Protein AF-A0AAJ8LIF5-F1 (afdb_monomer)

Secondary structure (DSSP, 8-state):
--THHHHHHHHS--SSHHHHHHHHHHHHHHH-TTS---EEEEEE---SS---HHHHHHHHHHTT--EEEEEES--HHHHHHHHH---TT--SPPPP-EEEEEESSHHHHHHHHHTT-SEEEE--TTSSS---SS-PPPPPSS---SHHHHTSSS--S-HHHHHHHHT--TTS--TTSS--GGGGG------HHHHHHHHHHHHHHHHHHHHTT----S----

Nearest PDB structures (foldseek):
  6e2a-assembly1_A  TM=8.804E-01  e=4.433E-13  Pseudomonas aeruginosa PAO1
  8wiw-assembly1_h  TM=5.094E-01  e=3.069E+00  Salmonella enterica subsp. enterica serovar Typhimurium str. LT2
  1e6k-assembly1_A  TM=5.357E-01  e=6.339E+00  Escherichia coli
  2idm-assembly1_A  TM=4.688E-01  e=6.339E+00  Escherichia coli

Foldseek 3Di:
DPPLVPLCQQPHDAPAQVSLLVNLVVVCVVQDPPHDADEEEDEQDDDPDGYPLLSNLVSCVVSPHQEYEYEDPDCLVVLCSNLQDDDPPDPDGRDHHAYEYEDQDPVVVVVVVVSPHNHYHHQALQAFADNDDPNGGDDDPDDDDDQQVCQEPSNSDDPVVNVVLLVDALVPDDNVDRHGSCSNVRNHRYHPVVVVVVVVVVVVVVVVVVVVVDDPDPPPDD

Organism: NCBI:txid1734106

Radius of gyration: 20.09 Å; Cα contacts (8 Å, |Δi|>4): 261; chains: 1; bounding box: 66×42×49 Å

InterPro domains:
  IPR004136 Nitronate monooxygenase [cd04730] (16-178)
  IPR013785 Aldolase-type TIM barrel [G3DSA:3.20.20.70] (6-141)
  IPR013785 Aldolase-type TIM barrel [G3DSA:3.20.20.70] (142-217)

Solvent-accessible surface area (backbone atoms only — not comparable to full-atom values): 13366 Å² total; per-residue (Å²): 143,69,73,79,72,65,47,49,54,64,85,49,91,61,94,46,37,66,52,42,38,54,24,51,54,52,51,48,66,74,53,38,98,86,46,83,87,69,68,48,79,50,73,38,67,95,54,97,74,70,74,66,60,68,50,37,51,46,33,41,46,76,73,66,48,43,37,36,36,39,34,64,66,80,57,60,70,60,52,52,46,64,55,64,50,66,64,91,88,60,87,66,78,49,70,88,57,44,34,34,40,46,36,53,44,71,73,52,45,57,51,44,51,75,72,62,49,76,40,79,42,76,44,16,45,61,46,52,57,82,36,72,90,77,75,46,73,69,84,85,92,73,88,86,72,62,55,65,54,52,32,23,66,80,35,69,64,62,64,70,57,36,53,50,40,41,75,32,48,50,81,71,53,51,88,88,48,74,46,20,43,63,31,47,76,37,80,66,65,45,45,64,68,58,47,54,52,49,52,54,50,51,52,52,51,50,53,54,54,52,58,75,67,60,75,94,65,79,79,82,82,126

Mean predicted aligned error: 9.09 Å

Structure (mmCIF, N/CA/C/O backbone):
data_AF-A0AAJ8LIF5-F1
#
_entry.id   AF-A0AAJ8LIF5-F1
#
loop_
_atom_site.group_PDB
_atom_site.id
_atom_site.type_symbol
_atom_site.label_atom_id
_atom_site.label_alt_id
_atom_site.label_comp_id
_atom_site.label_asym_id
_atom_site.label_entity_id
_atom_site.label_seq_id
_atom_site.pdbx_PDB_ins_code
_atom_site.Cartn_x
_atom_site.Cartn_y
_atom_site.Cartn_z
_atom_site.occupancy
_atom_site.B_iso_or_equiv
_atom_site.auth_seq_id
_atom_site.auth_comp_id
_atom_site.auth_asym_id
_atom_site.auth_atom_id
_atom_site.pdbx_PDB_model_num
ATOM 1 N N . MET A 1 1 ? 23.599 -1.669 20.495 1.00 38.00 1 MET A N 1
ATOM 2 C CA . MET A 1 1 ? 22.844 -0.754 19.612 1.00 38.00 1 MET A CA 1
ATOM 3 C C . MET A 1 1 ?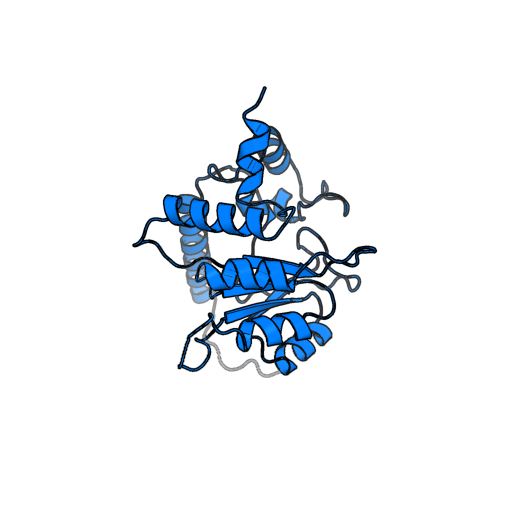 23.052 -1.054 18.103 1.00 38.00 1 MET A C 1
ATOM 5 O O . MET A 1 1 ? 23.560 -0.181 17.415 1.00 38.00 1 MET A O 1
ATOM 9 N N . PRO A 1 2 ? 22.659 -2.236 17.556 1.00 30.23 2 PRO A N 1
ATOM 10 C CA . PRO A 1 2 ? 22.587 -2.437 16.091 1.00 30.23 2 PRO A CA 1
ATOM 11 C C . PRO A 1 2 ? 21.221 -2.913 15.530 1.00 30.23 2 PRO A C 1
ATOM 13 O O . PRO A 1 2 ? 21.041 -2.932 14.319 1.00 30.23 2 PRO A O 1
ATOM 16 N N . ILE A 1 3 ? 20.233 -3.250 16.371 1.00 25.25 3 ILE A N 1
ATOM 17 C CA . ILE A 1 3 ? 18.974 -3.905 15.943 1.00 25.25 3 ILE A CA 1
ATOM 18 C C . ILE A 1 3 ? 18.025 -2.954 15.175 1.00 25.25 3 ILE A C 1
ATOM 20 O O . ILE A 1 3 ? 17.234 -3.390 14.344 1.00 25.25 3 ILE A O 1
ATOM 24 N N . ALA A 1 4 ? 18.130 -1.637 15.388 1.00 24.19 4 ALA A N 1
ATOM 25 C CA . ALA A 1 4 ? 17.245 -0.652 14.756 1.00 24.19 4 ALA A CA 1
ATOM 26 C C . ALA A 1 4 ? 17.508 -0.435 13.249 1.00 24.19 4 ALA A C 1
ATOM 28 O O . ALA A 1 4 ? 16.636 0.070 12.549 1.00 24.19 4 ALA A O 1
ATOM 29 N N . THR A 1 5 ? 18.680 -0.824 12.735 1.00 28.50 5 THR A N 1
ATOM 30 C CA . THR A 1 5 ? 19.080 -0.574 11.335 1.00 28.50 5 THR A CA 1
ATOM 31 C C . THR A 1 5 ? 18.670 -1.708 10.384 1.00 28.50 5 THR A C 1
ATOM 33 O O . THR A 1 5 ? 18.590 -1.507 9.172 1.00 28.50 5 THR A O 1
ATOM 36 N N . GLU A 1 6 ? 18.390 -2.904 10.910 1.00 27.19 6 GLU A N 1
ATOM 37 C CA . GLU A 1 6 ? 18.014 -4.081 10.111 1.00 27.19 6 GLU A CA 1
ATOM 38 C C . GLU A 1 6 ? 16.508 -4.146 9.805 1.00 27.19 6 GLU A C 1
ATOM 40 O O . GLU A 1 6 ? 16.116 -4.597 8.730 1.00 27.19 6 GLU A O 1
ATOM 45 N N . LEU A 1 7 ? 15.656 -3.627 10.695 1.00 27.98 7 LEU A N 1
ATOM 46 C CA . LEU A 1 7 ? 14.193 -3.766 10.616 1.00 27.98 7 LEU A CA 1
ATOM 47 C C . LEU A 1 7 ? 13.500 -2.760 9.675 1.00 27.98 7 LEU A C 1
ATOM 49 O O . LEU A 1 7 ? 12.470 -3.080 9.080 1.00 27.98 7 LEU A O 1
ATOM 53 N N . THR A 1 8 ? 14.093 -1.590 9.422 1.00 32.16 8 THR A N 1
ATOM 54 C CA . THR A 1 8 ? 13.600 -0.606 8.432 1.00 32.16 8 THR A CA 1
ATOM 55 C C . THR A 1 8 ? 13.732 -1.100 6.983 1.00 32.16 8 THR A C 1
ATOM 57 O O . THR A 1 8 ? 13.114 -0.546 6.067 1.00 32.16 8 THR A O 1
ATOM 60 N N . ARG A 1 9 ? 14.516 -2.163 6.750 1.00 34.28 9 ARG A N 1
ATOM 61 C CA . ARG A 1 9 ? 14.834 -2.671 5.409 1.00 34.28 9 ARG A CA 1
ATOM 62 C C . ARG A 1 9 ? 13.689 -3.400 4.724 1.00 34.28 9 ARG A C 1
ATOM 64 O O . ARG A 1 9 ? 13.718 -3.435 3.503 1.00 34.28 9 ARG A O 1
ATOM 71 N N . THR A 1 10 ? 12.652 -3.877 5.414 1.00 41.16 10 THR A N 1
ATOM 72 C CA . THR A 1 10 ? 11.565 -4.629 4.748 1.00 41.16 10 THR A CA 1
ATOM 73 C C . THR A 1 10 ? 10.398 -3.729 4.322 1.00 41.16 10 THR A C 1
ATOM 75 O O . THR A 1 10 ? 10.007 -3.776 3.163 1.00 41.16 10 THR A O 1
ATOM 78 N N . LEU A 1 11 ? 9.950 -2.777 5.154 1.00 44.47 11 LEU A N 1
ATOM 79 C CA . LEU A 1 11 ? 8.731 -1.972 4.902 1.00 44.47 11 LEU A CA 1
ATOM 80 C C . LEU A 1 11 ? 8.952 -0.452 4.679 1.00 44.47 11 LEU A C 1
ATOM 82 O O . LEU A 1 11 ? 7.989 0.284 4.502 1.00 44.47 11 LEU A O 1
ATOM 86 N N . GLY A 1 12 ? 10.201 0.039 4.659 1.00 59.84 12 GLY A N 1
ATOM 87 C CA . GLY A 1 12 ? 10.527 1.457 4.393 1.00 59.84 12 GLY A CA 1
ATOM 88 C C . GLY A 1 12 ? 10.908 1.795 2.940 1.00 59.84 12 GLY A C 1
ATOM 89 O O . GLY A 1 12 ? 11.049 0.901 2.105 1.00 59.84 12 GLY A O 1
ATOM 90 N N . ILE A 1 13 ? 11.146 3.083 2.652 1.00 70.19 13 ILE A N 1
ATOM 91 C CA . ILE A 1 13 ? 11.725 3.544 1.374 1.00 70.19 13 ILE A CA 1
ATOM 92 C C . ILE A 1 13 ? 13.055 2.819 1.146 1.00 70.19 13 ILE A C 1
ATOM 94 O O . ILE A 1 13 ? 13.924 2.810 2.019 1.00 70.19 13 ILE A O 1
ATOM 98 N N . LYS A 1 14 ? 13.204 2.188 -0.018 1.00 82.81 14 LYS A N 1
ATOM 99 C CA . LYS A 1 14 ? 14.434 1.483 -0.383 1.00 82.81 14 LYS A CA 1
ATOM 100 C C . LYS A 1 14 ? 15.415 2.465 -1.021 1.00 82.81 14 LYS A C 1
ATOM 102 O O . LYS A 1 14 ? 14.971 3.348 -1.747 1.00 82.81 14 LYS A O 1
ATOM 107 N N . PRO A 1 15 ? 16.724 2.348 -0.736 1.00 86.12 15 PRO A N 1
ATOM 108 C CA . PRO A 1 15 ? 17.720 3.276 -1.265 1.00 86.12 15 PRO A CA 1
ATOM 109 C C . PRO A 1 15 ? 18.083 3.004 -2.731 1.00 86.12 15 PRO A C 1
ATOM 111 O O . PRO A 1 15 ? 18.490 3.927 -3.430 1.00 86.12 15 PRO A O 1
ATOM 114 N N . ASN A 1 16 ? 17.961 1.756 -3.200 1.00 91.06 16 ASN A N 1
ATOM 115 C CA . ASN A 1 16 ? 18.225 1.365 -4.588 1.00 91.06 16 ASN A CA 1
ATOM 116 C C . ASN A 1 16 ? 17.431 0.093 -4.984 1.00 91.06 16 ASN A C 1
ATOM 118 O O . ASN A 1 16 ? 16.880 -0.578 -4.099 1.00 91.06 16 ASN A O 1
ATOM 122 N N . PRO A 1 17 ? 17.376 -0.263 -6.285 1.00 94.44 17 PRO A N 1
ATOM 123 C CA . PRO A 1 17 ? 16.659 -1.447 -6.769 1.00 94.44 17 PRO A CA 1
ATOM 124 C C . PRO A 1 17 ? 17.081 -2.775 -6.127 1.00 94.44 17 PRO A C 1
ATOM 126 O O . PRO A 1 17 ? 16.233 -3.630 -5.879 1.00 94.44 17 PRO A O 1
ATOM 129 N N . GLU A 1 18 ? 18.363 -2.950 -5.803 1.00 94.44 18 GLU A N 1
ATOM 130 C CA . GLU A 1 18 ? 18.850 -4.193 -5.191 1.00 94.44 18 GLU A CA 1
ATOM 131 C C . GLU A 1 18 ? 18.372 -4.341 -3.742 1.00 94.44 18 GLU A C 1
ATOM 133 O O . GLU A 1 18 ? 17.926 -5.405 -3.321 1.00 94.44 18 GLU A O 1
ATOM 138 N N . ALA A 1 19 ? 18.341 -3.244 -2.986 1.00 92.25 19 ALA A N 1
ATOM 139 C CA . ALA A 1 19 ? 17.760 -3.241 -1.649 1.00 92.25 19 ALA A CA 1
ATOM 140 C C . ALA A 1 19 ? 16.253 -3.564 -1.667 1.00 92.25 19 ALA A C 1
ATOM 142 O O . ALA A 1 19 ? 15.748 -4.177 -0.724 1.00 92.25 19 ALA A O 1
ATOM 143 N N . LEU A 1 20 ? 15.528 -3.177 -2.726 1.00 93.62 20 LEU A N 1
ATOM 144 C CA . LEU A 1 20 ? 14.145 -3.619 -2.927 1.00 93.62 20 LEU A CA 1
ATOM 145 C C . LEU A 1 20 ? 14.081 -5.125 -3.205 1.00 93.62 20 LEU A C 1
ATOM 147 O O . LEU A 1 20 ? 13.269 -5.810 -2.585 1.00 93.62 20 LEU A O 1
ATOM 151 N N . ARG A 1 21 ? 14.944 -5.647 -4.082 1.00 94.12 21 ARG A N 1
ATOM 152 C CA . ARG A 1 21 ? 15.020 -7.081 -4.401 1.00 94.12 21 ARG A CA 1
ATOM 153 C C . ARG A 1 21 ? 15.197 -7.933 -3.142 1.00 94.12 21 ARG A C 1
ATOM 155 O O . ARG A 1 21 ? 14.431 -8.868 -2.912 1.00 94.12 21 ARG A O 1
ATOM 162 N N . GLU A 1 22 ? 16.143 -7.570 -2.284 1.00 93.38 22 GLU A N 1
ATOM 163 C CA . GLU A 1 22 ? 16.395 -8.296 -1.035 1.00 93.38 22 GLU A CA 1
ATOM 164 C C . GLU A 1 22 ? 15.206 -8.231 -0.065 1.00 93.38 22 GLU A C 1
ATOM 166 O O . GLU A 1 22 ? 14.845 -9.235 0.552 1.00 93.38 22 GLU A O 1
ATOM 171 N N . ALA A 1 23 ? 14.516 -7.091 0.010 1.00 90.31 23 ALA A N 1
ATOM 172 C CA . ALA A 1 23 ? 13.304 -6.967 0.816 1.00 90.31 23 ALA A CA 1
ATOM 173 C C . ALA A 1 23 ? 12.146 -7.839 0.298 1.00 90.31 23 ALA A C 1
ATOM 175 O O . ALA A 1 23 ? 11.392 -8.399 1.097 1.00 90.31 23 ALA A O 1
ATOM 176 N N . ILE A 1 24 ? 12.014 -7.991 -1.023 1.00 91.19 24 ILE A N 1
ATOM 177 C CA . ILE A 1 24 ? 11.021 -8.875 -1.653 1.00 91.19 24 ILE A CA 1
ATOM 178 C C . ILE A 1 24 ? 11.326 -10.339 -1.318 1.00 91.19 24 ILE A C 1
ATOM 180 O O . ILE A 1 24 ? 10.424 -11.075 -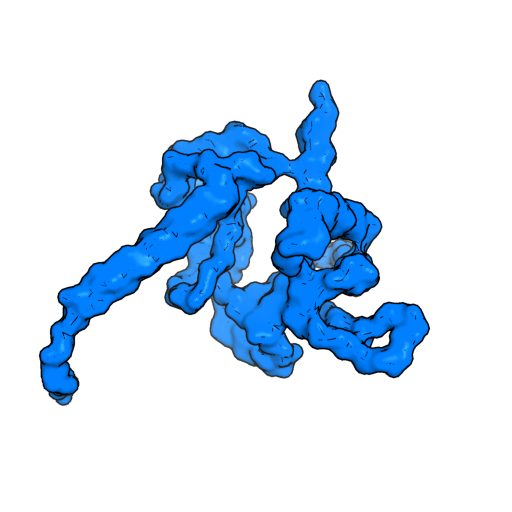0.910 1.00 91.19 24 ILE A O 1
ATOM 184 N N . LYS A 1 25 ? 12.593 -10.759 -1.418 1.00 91.31 25 LYS A N 1
ATOM 185 C CA . LYS A 1 25 ? 13.024 -12.117 -1.043 1.00 91.31 25 LYS A CA 1
ATOM 186 C C . LYS A 1 25 ? 12.763 -12.408 0.431 1.00 91.31 25 LYS A C 1
ATOM 188 O O . LYS A 1 25 ? 12.253 -13.475 0.765 1.00 91.31 25 LYS A O 1
ATOM 193 N N . GLU A 1 26 ? 13.066 -11.462 1.313 1.00 89.56 26 GLU A N 1
ATOM 194 C CA . GLU A 1 26 ? 12.794 -11.594 2.746 1.00 89.56 26 GLU A CA 1
ATOM 195 C C . GLU A 1 26 ? 11.290 -11.682 3.039 1.00 89.56 26 GLU A C 1
ATOM 197 O O . GLU A 1 26 ? 10.849 -12.543 3.799 1.00 89.56 26 GLU A O 1
ATOM 202 N N . THR A 1 27 ? 10.481 -10.856 2.373 1.00 87.94 27 THR A N 1
ATOM 203 C CA . THR A 1 27 ? 9.014 -10.915 2.480 1.00 87.94 27 THR A CA 1
ATOM 204 C C . THR A 1 27 ? 8.497 -12.294 2.074 1.00 87.94 27 THR A C 1
ATOM 206 O O . THR A 1 27 ? 7.712 -12.896 2.806 1.00 87.94 27 THR A O 1
ATOM 209 N N . ARG A 1 28 ? 9.005 -12.856 0.969 1.00 86.81 28 ARG A N 1
ATOM 210 C CA . ARG A 1 28 ? 8.662 -14.212 0.510 1.00 86.81 28 ARG A CA 1
ATOM 211 C C . ARG A 1 28 ? 9.000 -15.302 1.515 1.00 86.81 28 ARG A C 1
ATOM 213 O O . ARG A 1 28 ? 8.194 -16.207 1.714 1.00 86.81 28 ARG A O 1
ATOM 220 N N . LYS A 1 29 ? 10.162 -15.214 2.166 1.00 88.50 29 LYS A N 1
ATOM 221 C CA . LYS A 1 29 ? 10.551 -16.170 3.215 1.00 88.50 29 LYS A CA 1
ATOM 222 C C . LYS A 1 29 ? 9.564 -16.155 4.382 1.00 88.50 29 LYS A C 1
ATOM 224 O O . LYS A 1 29 ? 9.228 -17.215 4.896 1.00 88.50 29 LYS A O 1
ATOM 229 N N . ARG A 1 30 ? 9.079 -14.972 4.771 1.00 84.69 30 ARG A N 1
ATOM 230 C CA . ARG A 1 30 ? 8.147 -14.804 5.899 1.00 84.69 30 ARG A CA 1
ATOM 231 C C . ARG A 1 30 ? 6.735 -15.282 5.591 1.00 84.69 30 ARG A C 1
ATOM 233 O O . ARG A 1 30 ? 6.122 -15.927 6.436 1.00 84.69 30 ARG A O 1
ATOM 240 N N . ILE A 1 31 ? 6.215 -14.973 4.403 1.00 81.56 31 ILE A N 1
ATOM 241 C CA . ILE A 1 31 ? 4.880 -15.440 4.002 1.00 81.56 31 ILE A CA 1
ATOM 242 C C . ILE A 1 31 ? 4.894 -16.951 3.718 1.00 81.56 31 ILE A C 1
ATOM 244 O O . ILE A 1 31 ? 3.946 -17.652 4.056 1.00 81.56 31 ILE A O 1
ATOM 248 N N . GLY A 1 32 ? 5.997 -17.493 3.197 1.00 75.88 32 GLY A N 1
ATOM 249 C CA . GLY A 1 32 ? 6.083 -18.889 2.775 1.00 75.88 32 GLY A CA 1
ATOM 250 C C . GLY A 1 32 ? 5.365 -19.145 1.444 1.00 75.88 32 GLY A C 1
ATOM 251 O O . GLY A 1 32 ? 4.492 -18.392 1.020 1.00 75.88 32 GLY A O 1
ATOM 252 N N . SER A 1 33 ? 5.727 -20.234 0.764 1.00 62.75 33 SER A N 1
ATOM 253 C CA . SER A 1 33 ? 5.296 -20.539 -0.613 1.00 62.75 33 SER A CA 1
ATOM 254 C C . SER A 1 33 ? 3.786 -20.749 -0.801 1.00 62.75 33 SER A C 1
ATOM 256 O O . SER A 1 33 ? 3.308 -20.663 -1.927 1.00 62.75 33 SER A O 1
ATOM 258 N N . ASN A 1 34 ? 3.035 -20.986 0.281 1.00 59.00 34 ASN A N 1
ATOM 259 C CA . ASN A 1 34 ? 1.594 -21.260 0.251 1.00 59.00 34 ASN A CA 1
ATOM 260 C C . ASN A 1 34 ? 0.723 -20.100 0.766 1.00 59.00 34 ASN A C 1
ATOM 262 O O . ASN A 1 34 ? -0.494 -20.263 0.851 1.00 59.00 34 ASN A O 1
ATOM 266 N N . LYS A 1 35 ? 1.297 -18.948 1.149 1.00 55.31 35 LYS A N 1
ATOM 267 C CA . LYS A 1 35 ? 0.515 -17.837 1.720 1.00 55.31 35 LYS A CA 1
ATOM 268 C C . LYS A 1 35 ? 0.552 -16.598 0.830 1.00 55.31 35 LYS A C 1
ATOM 270 O O . LYS A 1 35 ? 1.431 -15.758 0.962 1.00 55.31 35 LYS A O 1
ATOM 275 N N . GLY A 1 36 ? -0.474 -16.472 -0.011 1.00 63.53 36 GLY A N 1
ATOM 276 C CA . GLY A 1 36 ? -0.906 -15.208 -0.616 1.00 63.53 36 GLY A CA 1
ATOM 277 C C . GLY A 1 36 ? 0.074 -14.525 -1.583 1.00 63.53 36 GLY A C 1
ATOM 278 O O . GLY A 1 36 ? 1.230 -14.905 -1.742 1.00 63.53 36 GLY A O 1
ATOM 279 N N . ARG A 1 37 ? -0.421 -13.488 -2.263 1.00 83.06 37 ARG A N 1
ATOM 280 C CA . ARG A 1 37 ? 0.386 -12.558 -3.073 1.00 83.06 37 ARG A CA 1
ATOM 281 C C . ARG A 1 37 ? 0.593 -11.271 -2.278 1.00 83.06 37 ARG A C 1
ATOM 283 O O . ARG A 1 37 ? -0.229 -10.937 -1.430 1.00 83.06 37 ARG A O 1
ATOM 290 N N . PHE A 1 38 ? 1.655 -10.533 -2.582 1.00 89.38 38 PHE A N 1
ATOM 291 C CA . PHE A 1 38 ? 1.881 -9.181 -2.067 1.00 89.38 38 PHE A CA 1
ATOM 292 C C . PHE A 1 38 ? 2.240 -8.239 -3.214 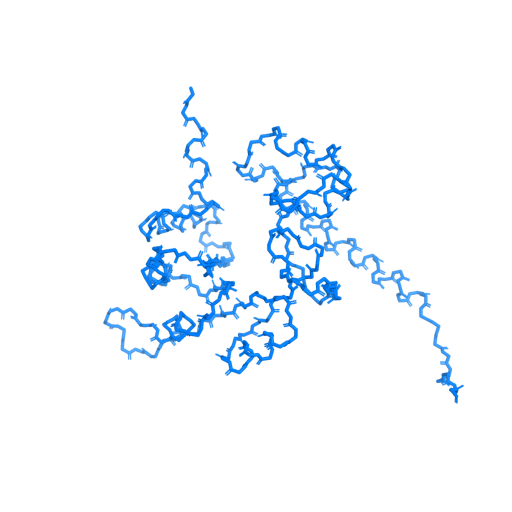1.00 89.38 38 PHE A C 1
ATOM 294 O O . PHE A 1 38 ? 2.735 -8.677 -4.255 1.00 89.38 38 PHE A O 1
ATOM 301 N N . GLY A 1 39 ? 1.971 -6.949 -3.017 1.00 91.38 39 GLY A N 1
ATOM 302 C CA . GLY A 1 39 ? 2.289 -5.902 -3.982 1.00 91.38 39 GLY A CA 1
ATOM 303 C C . GLY A 1 39 ? 3.494 -5.056 -3.581 1.00 91.38 39 GLY A C 1
ATOM 304 O O . GLY A 1 39 ? 3.984 -5.132 -2.454 1.00 91.38 39 GLY A O 1
ATOM 305 N N . VAL A 1 40 ? 3.955 -4.224 -4.514 1.00 94.00 40 VAL A N 1
ATOM 306 C CA . VAL A 1 40 ? 5.005 -3.220 -4.285 1.00 94.00 40 VAL A CA 1
ATOM 307 C C . VAL A 1 40 ? 4.450 -1.827 -4.568 1.00 94.00 40 VAL A C 1
ATOM 309 O O . VAL A 1 40 ? 3.923 -1.576 -5.651 1.00 94.00 40 VAL A O 1
ATOM 312 N N . ASN A 1 41 ? 4.598 -0.911 -3.607 1.00 93.81 41 ASN A N 1
ATOM 313 C CA . ASN A 1 41 ? 4.326 0.511 -3.812 1.00 93.81 41 ASN A CA 1
ATOM 314 C C . ASN A 1 41 ? 5.545 1.216 -4.432 1.00 93.81 41 ASN A C 1
ATOM 316 O O . ASN A 1 41 ? 6.662 1.085 -3.929 1.00 93.81 41 ASN A O 1
ATOM 320 N N . ILE A 1 42 ? 5.322 2.003 -5.487 1.00 92.56 42 ILE A N 1
ATOM 321 C CA . ILE A 1 42 ? 6.306 2.918 -6.075 1.00 92.56 42 ILE A CA 1
ATOM 322 C C . ILE A 1 42 ? 5.713 4.330 -6.082 1.00 92.56 42 ILE A C 1
ATOM 324 O O . ILE A 1 42 ? 4.772 4.631 -6.819 1.00 92.56 42 ILE A O 1
ATOM 328 N N . THR A 1 43 ? 6.287 5.213 -5.266 1.00 89.75 43 THR A N 1
ATOM 329 C CA . THR A 1 43 ? 5.844 6.608 -5.153 1.00 89.75 43 THR A CA 1
ATOM 330 C C . THR A 1 43 ? 6.740 7.543 -5.976 1.00 89.75 43 THR A C 1
ATOM 332 O O . THR A 1 43 ? 7.947 7.642 -5.750 1.00 89.75 43 THR A O 1
ATOM 335 N N . LEU A 1 44 ? 6.124 8.268 -6.906 1.00 88.62 44 LEU A N 1
ATOM 336 C CA . LEU A 1 44 ? 6.721 9.241 -7.821 1.00 88.62 44 LEU A CA 1
ATOM 337 C C . LEU A 1 44 ? 6.677 10.645 -7.201 1.00 88.62 44 LEU A C 1
ATOM 339 O O . LEU A 1 44 ? 5.843 11.484 -7.549 1.00 88.62 44 LEU A O 1
ATOM 343 N N . LEU A 1 45 ? 7.543 10.875 -6.213 1.00 81.69 45 LEU A N 1
ATOM 344 C CA . LEU A 1 45 ? 7.654 12.174 -5.548 1.00 81.69 45 LEU A CA 1
ATOM 345 C C . LEU A 1 45 ? 8.370 13.205 -6.437 1.00 81.69 45 LEU A C 1
ATOM 347 O O . LEU A 1 45 ? 9.304 12.838 -7.154 1.00 81.69 45 LEU A O 1
ATOM 351 N N . PRO A 1 46 ? 8.012 14.499 -6.343 1.00 77.06 46 PRO A N 1
ATOM 352 C CA . PRO A 1 46 ? 8.833 15.572 -6.891 1.00 77.06 46 PRO A CA 1
ATOM 353 C C . PRO A 1 46 ? 10.241 15.493 -6.284 1.00 77.06 46 PRO A C 1
ATOM 355 O O . PRO A 1 46 ? 10.404 15.604 -5.070 1.00 77.06 46 PRO A O 1
ATOM 358 N N . SER A 1 47 ? 11.259 15.264 -7.112 1.00 76.56 47 SER A N 1
ATOM 359 C CA . SER A 1 47 ? 12.653 15.163 -6.675 1.00 76.56 47 SER A CA 1
ATOM 360 C C . SER A 1 47 ? 13.567 15.857 -7.673 1.00 76.56 47 SER A C 1
ATOM 362 O O . SER A 1 47 ? 13.372 15.728 -8.880 1.00 76.56 47 SER A O 1
ATOM 364 N N . ILE A 1 48 ? 14.586 16.553 -7.160 1.00 79.69 48 ILE A N 1
ATOM 365 C CA . ILE A 1 48 ? 15.661 17.144 -7.973 1.00 79.69 48 ILE A CA 1
ATOM 366 C C . ILE A 1 48 ? 16.418 16.035 -8.711 1.00 79.69 48 ILE A C 1
ATOM 368 O O . ILE A 1 48 ? 16.678 16.143 -9.904 1.00 79.69 48 ILE A O 1
ATOM 372 N N . ASN A 1 49 ? 16.713 14.947 -7.996 1.00 81.31 49 ASN A N 1
ATOM 373 C CA . ASN A 1 49 ? 17.338 13.751 -8.542 1.00 81.31 49 ASN A CA 1
ATOM 374 C C . ASN A 1 49 ? 16.310 12.617 -8.489 1.00 81.31 49 ASN A C 1
ATOM 376 O O . ASN A 1 49 ? 16.110 12.028 -7.417 1.00 81.31 49 ASN A O 1
ATOM 380 N N . PRO A 1 50 ? 15.589 12.349 -9.589 1.00 81.06 50 PRO A N 1
ATOM 381 C CA . PRO A 1 50 ? 14.600 11.286 -9.605 1.00 81.06 50 PRO A CA 1
ATOM 382 C C . PRO A 1 50 ? 15.285 9.923 -9.389 1.00 81.06 50 PRO A C 1
ATOM 384 O O . PRO A 1 50 ? 16.303 9.641 -10.025 1.00 81.06 50 PRO A O 1
ATOM 387 N N . PRO A 1 51 ? 14.753 9.071 -8.496 1.00 85.94 51 PRO A N 1
ATOM 388 C CA . PRO A 1 51 ? 15.190 7.686 -8.358 1.00 85.94 51 PRO A CA 1
ATOM 389 C C . PRO A 1 51 ? 15.036 6.881 -9.656 1.00 85.94 51 PRO A C 1
ATOM 391 O O . PRO A 1 51 ? 14.211 7.199 -10.511 1.00 85.94 51 PRO A O 1
ATOM 394 N N . ASP A 1 52 ? 15.769 5.771 -9.757 1.00 91.00 52 ASP A N 1
ATOM 395 C CA . ASP A 1 52 ? 15.645 4.805 -10.855 1.00 91.00 52 ASP A CA 1
ATOM 396 C C . ASP A 1 52 ? 14.347 3.976 -10.750 1.00 91.00 52 ASP A C 1
ATOM 398 O O . ASP A 1 52 ? 14.348 2.800 -10.378 1.00 91.00 52 ASP A O 1
ATOM 402 N N . TYR A 1 53 ? 13.205 4.605 -11.039 1.00 92.31 53 TYR A N 1
ATOM 403 C CA . TYR A 1 53 ? 11.883 3.978 -10.942 1.00 92.31 53 TYR A CA 1
ATOM 404 C C . TYR A 1 53 ? 11.749 2.728 -11.820 1.00 92.31 53 TYR A C 1
ATOM 406 O O . TYR A 1 53 ? 11.130 1.748 -11.400 1.00 92.31 53 TYR A O 1
ATOM 414 N N . ALA A 1 54 ? 12.343 2.747 -13.015 1.00 93.06 54 ALA A N 1
ATOM 415 C CA . ALA A 1 54 ? 12.343 1.604 -13.920 1.00 93.06 54 ALA A CA 1
ATOM 416 C C . ALA A 1 54 ? 13.156 0.441 -13.336 1.00 93.06 54 ALA A C 1
ATOM 418 O O . ALA A 1 54 ? 12.687 -0.696 -13.362 1.00 93.06 54 ALA A O 1
ATOM 419 N N . GLY A 1 55 ? 14.319 0.713 -12.738 1.00 95.06 55 GLY A N 1
ATOM 420 C CA . GLY A 1 55 ? 15.110 -0.284 -12.022 1.00 95.06 55 GLY A CA 1
ATOM 421 C C . GLY A 1 55 ? 14.362 -0.898 -10.844 1.00 95.06 55 GLY A C 1
ATOM 422 O O . GLY A 1 55 ? 14.360 -2.120 -10.702 1.00 95.06 55 GLY A O 1
ATOM 423 N N . TYR A 1 56 ? 13.657 -0.093 -10.040 1.00 95.19 56 TYR A N 1
ATOM 424 C CA . TYR A 1 56 ? 12.808 -0.609 -8.956 1.00 95.19 56 TYR A CA 1
ATOM 425 C C . TYR A 1 56 ? 11.697 -1.523 -9.476 1.00 95.19 56 TYR A C 1
ATOM 427 O O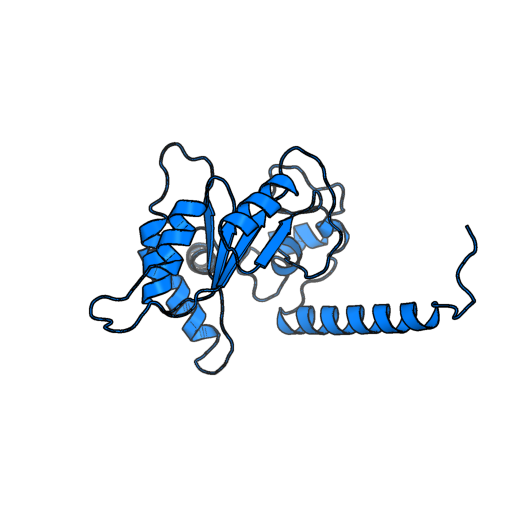 . TYR A 1 56 ? 11.528 -2.636 -8.974 1.00 95.19 56 TYR A O 1
ATOM 435 N N . ALA A 1 57 ? 10.957 -1.081 -10.497 1.00 95.50 57 ALA A N 1
ATOM 436 C CA . ALA A 1 57 ? 9.910 -1.893 -11.106 1.00 95.50 57 ALA A CA 1
ATOM 437 C C . ALA A 1 57 ? 10.481 -3.184 -11.696 1.00 95.50 57 ALA A C 1
ATOM 439 O O . ALA A 1 57 ? 9.933 -4.256 -11.455 1.00 95.50 57 ALA A O 1
ATOM 440 N N . LYS A 1 58 ? 11.615 -3.109 -12.401 1.00 95.62 58 LYS A N 1
ATOM 441 C CA . LYS A 1 58 ? 12.293 -4.279 -12.961 1.00 95.62 58 LYS A CA 1
ATOM 442 C C . LYS A 1 58 ? 12.694 -5.265 -11.868 1.00 95.62 58 LYS A C 1
ATOM 444 O O . LYS A 1 58 ? 12.416 -6.448 -12.009 1.00 95.62 58 LYS A O 1
ATOM 449 N N . ALA A 1 59 ? 13.309 -4.798 -10.782 1.00 94.88 59 ALA A N 1
ATOM 450 C CA . ALA A 1 59 ? 13.701 -5.658 -9.668 1.00 94.88 59 ALA A CA 1
ATOM 451 C C . ALA A 1 59 ? 12.492 -6.400 -9.079 1.00 94.88 59 ALA A C 1
ATOM 453 O O . ALA A 1 59 ? 12.558 -7.605 -8.861 1.00 94.88 59 ALA A O 1
ATOM 454 N N . ALA A 1 60 ? 11.365 -5.709 -8.894 1.00 94.44 60 ALA A N 1
ATOM 455 C CA . ALA A 1 60 ? 10.136 -6.339 -8.424 1.00 94.44 60 ALA A CA 1
ATOM 456 C C . ALA A 1 60 ? 9.555 -7.347 -9.431 1.00 94.44 60 ALA A C 1
ATOM 458 O O . ALA A 1 60 ? 9.138 -8.439 -9.043 1.00 94.44 60 ALA A O 1
ATOM 459 N N . LEU A 1 61 ? 9.555 -7.009 -10.721 1.00 94.25 61 LEU A N 1
ATOM 460 C CA . LEU A 1 61 ? 9.056 -7.869 -11.797 1.00 94.25 61 LEU A CA 1
ATOM 461 C C . LEU A 1 61 ? 9.910 -9.127 -11.984 1.00 94.25 61 LEU A C 1
ATOM 463 O O . LEU A 1 61 ? 9.344 -10.205 -12.153 1.00 94.25 61 LEU A O 1
ATOM 467 N N . ASP A 1 62 ? 11.238 -8.997 -11.922 1.00 93.12 62 ASP A N 1
ATOM 468 C CA . ASP A 1 62 ? 12.198 -10.108 -11.978 1.00 93.12 62 ASP A CA 1
ATOM 469 C C . ASP A 1 62 ? 11.960 -11.096 -10.835 1.00 93.12 62 ASP A C 1
ATOM 471 O O . ASP A 1 62 ? 12.019 -12.307 -11.026 1.00 93.12 62 ASP A O 1
ATOM 475 N N . GLU A 1 63 ? 11.663 -10.581 -9.641 1.00 91.31 63 GLU A N 1
ATOM 476 C CA . GLU A 1 63 ? 11.310 -11.417 -8.500 1.00 91.31 63 GLU A CA 1
ATOM 477 C C . GLU A 1 63 ? 9.879 -11.954 -8.608 1.00 91.31 63 GLU A C 1
ATOM 479 O O . GLU A 1 63 ? 9.486 -12.759 -7.784 1.00 91.31 63 GLU A O 1
ATOM 484 N N . GLY A 1 64 ? 9.082 -11.592 -9.615 1.00 90.12 64 GLY A N 1
ATOM 485 C CA . GLY A 1 64 ? 7.739 -12.135 -9.832 1.00 90.12 64 GLY A CA 1
ATOM 486 C C . GLY A 1 64 ? 6.638 -11.438 -9.035 1.00 90.12 64 GLY A C 1
ATOM 487 O O . GLY A 1 64 ? 5.627 -12.066 -8.732 1.00 90.12 64 GLY A O 1
ATOM 488 N N . VAL A 1 65 ? 6.815 -10.166 -8.676 1.00 91.88 65 VAL A N 1
ATOM 489 C CA . VAL A 1 65 ? 5.711 -9.310 -8.216 1.00 91.88 65 VAL A CA 1
ATOM 490 C C . VAL A 1 65 ? 4.816 -8.961 -9.406 1.00 91.88 65 VAL A C 1
ATOM 492 O O . VAL A 1 65 ? 5.280 -8.696 -10.516 1.00 91.88 65 VAL A O 1
ATOM 495 N N . ASP A 1 66 ? 3.510 -8.966 -9.181 1.00 91.88 66 ASP A N 1
ATOM 496 C CA . ASP A 1 66 ? 2.486 -8.748 -10.204 1.00 91.88 66 ASP A CA 1
ATOM 497 C C . ASP A 1 66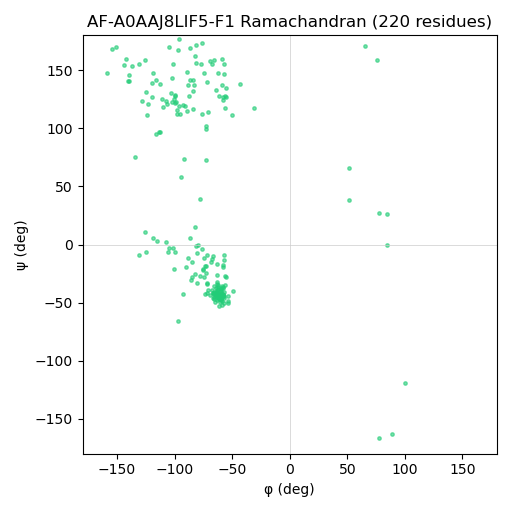 ? 1.429 -7.714 -9.809 1.00 91.88 66 ASP A C 1
ATOM 499 O O . ASP A 1 66 ? 0.656 -7.302 -10.673 1.00 91.88 66 ASP A O 1
ATOM 503 N N . ILE A 1 67 ? 1.430 -7.260 -8.554 1.00 93.94 67 ILE A N 1
ATOM 504 C CA . ILE A 1 67 ? 0.588 -6.174 -8.051 1.00 93.94 67 ILE A CA 1
ATOM 505 C C . ILE A 1 67 ? 1.482 -4.974 -7.742 1.00 93.94 67 ILE A C 1
ATOM 507 O O . ILE A 1 67 ? 2.433 -5.075 -6.964 1.00 93.94 67 ILE A O 1
ATOM 511 N N . PHE A 1 68 ? 1.159 -3.828 -8.328 1.00 94.69 68 PHE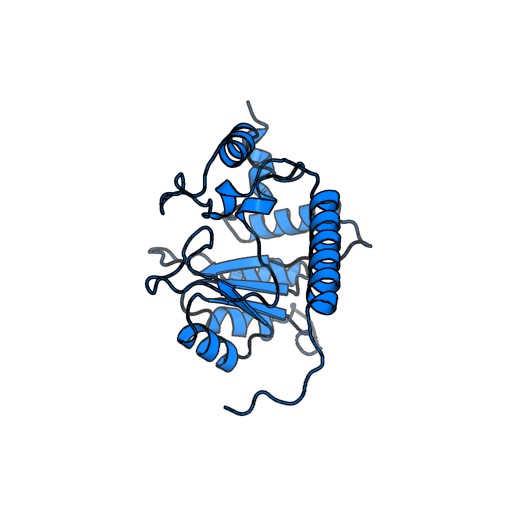 A N 1
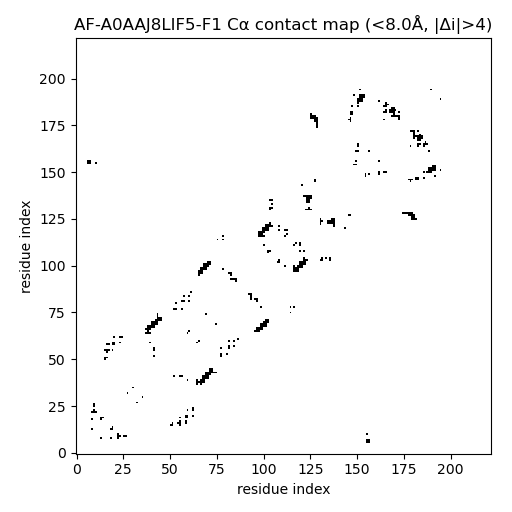ATOM 512 C CA . PHE A 1 68 ? 1.875 -2.578 -8.109 1.00 94.69 68 PHE A CA 1
ATOM 513 C C . PHE A 1 68 ? 0.911 -1.497 -7.652 1.00 94.69 68 PHE A C 1
ATOM 515 O O . PHE A 1 68 ? -0.118 -1.274 -8.284 1.00 94.69 68 PHE A O 1
ATOM 522 N N . GLU A 1 69 ? 1.273 -0.797 -6.584 1.00 93.75 69 GLU A N 1
ATOM 523 C CA . GLU A 1 69 ? 0.626 0.452 -6.202 1.00 93.75 69 GLU A CA 1
ATOM 524 C C . GLU A 1 69 ? 1.500 1.617 -6.680 1.00 93.75 69 GLU A C 1
ATOM 526 O O . GLU A 1 69 ? 2.699 1.657 -6.414 1.00 93.75 69 GLU A O 1
ATOM 531 N N . THR A 1 70 ? 0.926 2.567 -7.408 1.00 92.94 70 THR A N 1
ATOM 532 C CA . THR A 1 70 ? 1.627 3.769 -7.876 1.00 92.94 70 THR A CA 1
ATOM 533 C C . THR A 1 70 ? 1.007 5.003 -7.244 1.00 92.94 70 THR A C 1
ATOM 535 O O . THR A 1 70 ? -0.210 5.081 -7.113 1.00 92.94 70 THR A O 1
ATOM 538 N N . ALA A 1 71 ? 1.824 5.984 -6.878 1.00 88.56 71 ALA A N 1
ATOM 539 C CA . ALA A 1 71 ? 1.368 7.259 -6.325 1.00 88.56 71 ALA A CA 1
ATOM 540 C C . ALA A 1 71 ? 2.244 8.403 -6.847 1.00 88.56 71 ALA A C 1
ATOM 542 O O . ALA A 1 71 ? 3.381 8.161 -7.248 1.00 88.56 71 ALA A O 1
ATOM 543 N N . GLY A 1 72 ? 1.757 9.643 -6.799 1.00 86.31 72 GLY A N 1
ATOM 544 C CA . GLY A 1 72 ? 2.526 10.826 -7.201 1.00 86.31 72 GLY A CA 1
ATOM 545 C C . GLY A 1 72 ? 2.409 11.184 -8.686 1.00 86.31 72 GLY A C 1
ATOM 546 O O . GLY A 1 72 ? 1.478 10.766 -9.376 1.00 86.31 72 GLY A O 1
ATOM 547 N N . ASN A 1 73 ? 3.337 12.011 -9.171 1.00 82.81 73 ASN A N 1
ATOM 548 C CA . ASN A 1 73 ? 3.189 12.701 -10.453 1.00 82.81 73 ASN A CA 1
ATOM 549 C C . ASN A 1 73 ? 3.588 11.833 -11.657 1.00 82.81 73 ASN A C 1
ATOM 551 O O . ASN A 1 73 ? 4.630 11.187 -11.658 1.00 82.81 73 ASN A O 1
ATOM 555 N N . ASN A 1 74 ? 2.777 11.903 -12.719 1.00 86.00 74 ASN A N 1
ATOM 556 C CA . ASN A 1 74 ? 3.011 11.286 -14.032 1.00 86.00 74 ASN A CA 1
ATOM 557 C C . ASN A 1 74 ? 3.357 9.773 -13.997 1.00 86.00 74 ASN A C 1
ATOM 559 O O . ASN A 1 74 ? 4.452 9.379 -14.400 1.00 86.00 74 ASN A O 1
ATOM 563 N N . PRO A 1 75 ? 2.423 8.891 -13.582 1.00 90.44 75 PRO A N 1
ATOM 564 C CA . PRO A 1 75 ? 2.677 7.451 -13.472 1.00 90.44 75 PRO A CA 1
ATOM 565 C C . PRO A 1 75 ? 2.739 6.714 -14.813 1.00 90.44 75 PRO A C 1
ATOM 567 O O . PRO A 1 75 ? 3.157 5.558 -14.855 1.00 90.44 75 PRO A O 1
ATOM 570 N N . LYS A 1 76 ? 2.330 7.357 -15.913 1.00 91.25 76 LYS A N 1
ATOM 571 C CA . LYS A 1 76 ? 2.143 6.709 -17.215 1.00 91.25 76 LYS A CA 1
ATOM 572 C C . LYS A 1 76 ? 3.379 5.938 -17.707 1.00 91.25 76 LYS A C 1
ATOM 574 O O . LYS A 1 76 ? 3.211 4.757 -18.005 1.00 91.25 76 LYS A O 1
ATOM 579 N N . PRO A 1 77 ? 4.601 6.511 -17.734 1.00 93.31 77 PRO A N 1
ATOM 580 C CA . PRO A 1 77 ? 5.769 5.783 -18.234 1.00 93.31 77 PRO A CA 1
ATOM 581 C C . PRO A 1 77 ? 6.080 4.531 -17.405 1.00 93.31 77 PRO A C 1
ATOM 583 O O . PRO A 1 77 ? 6.450 3.492 -17.946 1.00 93.31 77 PRO A O 1
ATOM 586 N N . LEU A 1 78 ? 5.881 4.609 -16.085 1.00 94.19 78 LEU A N 1
ATOM 587 C CA . LEU A 1 78 ? 6.087 3.483 -15.179 1.00 94.19 78 LEU A CA 1
ATOM 588 C C . LEU A 1 78 ? 5.033 2.389 -15.394 1.00 94.19 78 LEU A C 1
ATOM 590 O O . LEU A 1 78 ? 5.372 1.210 -15.439 1.00 94.19 78 LEU A O 1
ATOM 594 N N . ILE A 1 79 ? 3.764 2.769 -15.557 1.00 93.94 79 ILE A N 1
ATOM 595 C CA . ILE A 1 79 ? 2.662 1.835 -15.832 1.00 93.94 79 ILE A CA 1
ATOM 596 C C . ILE A 1 79 ? 2.889 1.110 -17.162 1.00 93.94 79 ILE A C 1
ATOM 598 O O . ILE A 1 79 ? 2.741 -0.111 -17.232 1.00 93.94 79 ILE A O 1
ATOM 602 N N . GLU A 1 80 ? 3.268 1.845 -18.209 1.00 94.25 80 GLU A N 1
ATOM 603 C CA . GLU A 1 80 ? 3.584 1.278 -19.523 1.00 94.25 80 GLU A CA 1
ATOM 604 C C . GLU A 1 80 ? 4.770 0.318 -19.436 1.00 94.25 80 GLU A C 1
ATOM 606 O O . GLU A 1 80 ? 4.695 -0.792 -19.964 1.00 94.25 80 GLU A O 1
ATOM 611 N N . PHE A 1 81 ? 5.824 0.686 -18.703 1.00 94.94 81 PHE A N 1
ATOM 612 C CA . PHE A 1 81 ? 6.954 -0.199 -18.440 1.00 94.94 81 PHE A CA 1
ATOM 613 C C . PHE A 1 81 ? 6.516 -1.489 -17.733 1.00 94.94 81 PHE A C 1
ATOM 615 O O . PHE A 1 81 ? 6.791 -2.577 -18.231 1.00 94.94 81 PHE A O 1
ATOM 622 N N . ILE A 1 82 ? 5.774 -1.395 -16.625 1.00 95.38 82 ILE A N 1
ATOM 623 C CA . ILE A 1 82 ? 5.321 -2.564 -15.852 1.00 95.38 82 ILE A CA 1
ATOM 624 C C . ILE A 1 82 ? 4.474 -3.512 -16.710 1.00 95.38 82 ILE A C 1
ATOM 626 O O . ILE A 1 82 ? 4.678 -4.725 -16.675 1.00 95.38 82 ILE A O 1
ATOM 630 N N . LYS A 1 83 ? 3.534 -2.974 -17.493 1.00 92.94 83 LYS A N 1
ATOM 631 C CA . LYS A 1 83 ? 2.637 -3.777 -18.337 1.00 92.94 83 LYS A CA 1
ATOM 632 C C . LYS A 1 83 ? 3.335 -4.404 -19.538 1.00 92.94 83 LYS A C 1
ATOM 634 O O . LYS A 1 83 ? 2.953 -5.491 -19.959 1.00 92.94 83 LYS A O 1
ATOM 639 N N . SER A 1 84 ? 4.320 -3.715 -20.106 1.00 92.62 84 SER A N 1
ATOM 640 C CA . SER A 1 84 ? 5.052 -4.189 -21.286 1.00 92.62 84 SER A CA 1
ATOM 641 C C . SER A 1 84 ? 6.216 -5.120 -20.937 1.00 92.62 84 SER A C 1
ATOM 643 O O . SER A 1 84 ? 6.725 -5.819 -21.815 1.00 92.62 84 SER A O 1
ATOM 645 N N . TYR A 1 85 ? 6.635 -5.150 -19.669 1.00 93.69 85 TYR A N 1
ATOM 646 C CA . TYR A 1 85 ? 7.837 -5.847 -19.241 1.00 93.69 85 TYR A CA 1
ATOM 647 C C . TYR A 1 85 ? 7.795 -7.358 -19.493 1.00 93.69 85 TYR A C 1
ATOM 649 O O . TYR A 1 85 ? 6.920 -8.078 -19.003 1.00 93.69 85 TYR A O 1
ATOM 657 N N . LYS A 1 86 ? 8.839 -7.849 -20.166 1.00 89.81 86 LYS A N 1
ATOM 658 C CA . LYS A 1 86 ? 9.146 -9.270 -20.329 1.00 89.81 86 LYS A CA 1
ATOM 659 C C . LYS A 1 86 ? 10.508 -9.594 -19.734 1.00 89.81 86 LYS A C 1
ATOM 661 O O . LYS A 1 86 ? 11.472 -8.857 -19.940 1.00 89.81 86 LYS A O 1
ATOM 666 N N . ALA A 1 87 ? 10.593 -10.737 -19.058 1.00 83.69 87 ALA A N 1
ATOM 667 C CA . ALA A 1 87 ? 11.877 -11.301 -18.668 1.00 83.69 87 ALA A CA 1
ATOM 668 C C . ALA A 1 87 ? 12.706 -11.647 -19.918 1.00 83.69 87 ALA A C 1
ATOM 670 O O . ALA A 1 87 ? 12.157 -12.016 -20.961 1.00 83.69 87 ALA A O 1
ATOM 671 N N . ALA A 1 88 ? 14.031 -11.530 -19.815 1.00 81.94 88 ALA A N 1
ATOM 672 C CA . ALA A 1 88 ? 14.929 -11.875 -20.911 1.00 81.94 88 ALA A CA 1
ATOM 673 C C . ALA A 1 88 ? 14.728 -13.347 -21.317 1.00 81.94 88 ALA A C 1
ATOM 675 O O . ALA A 1 88 ? 14.764 -14.236 -20.470 1.00 81.94 88 ALA A O 1
ATOM 676 N N . GLY A 1 89 ? 14.492 -13.591 -22.608 1.00 78.81 89 GLY A N 1
ATOM 677 C CA . GLY A 1 89 ? 14.238 -14.932 -23.144 1.00 78.81 89 GLY A CA 1
ATOM 678 C C . GLY A 1 89 ? 12.785 -15.417 -23.056 1.00 78.81 89 GLY A C 1
ATOM 679 O O . GLY A 1 89 ? 12.500 -16.513 -23.529 1.00 78.81 89 GLY A O 1
ATOM 680 N N . ALA A 1 90 ? 11.851 -14.625 -22.514 1.00 82.44 90 ALA A N 1
ATOM 681 C CA . ALA A 1 90 ? 10.432 -14.975 -22.535 1.00 82.44 90 ALA A CA 1
ATOM 682 C C . ALA A 1 90 ? 9.855 -14.851 -23.960 1.00 82.44 90 ALA A C 1
ATOM 684 O O . ALA A 1 90 ? 9.768 -13.754 -24.518 1.00 82.44 90 ALA A O 1
ATOM 685 N N . SER A 1 91 ? 9.447 -15.979 -24.543 1.00 71.69 91 SER A N 1
ATOM 686 C CA . SER A 1 91 ? 8.786 -16.053 -25.856 1.00 71.69 91 SER A CA 1
ATOM 687 C C . SER A 1 91 ? 7.330 -15.576 -25.810 1.00 71.69 91 SER A C 1
ATOM 689 O O . SER A 1 91 ? 6.808 -15.041 -26.788 1.00 71.69 91 SER A O 1
ATOM 691 N N . GLU A 1 92 ? 6.681 -15.715 -24.659 1.00 82.12 92 GLU A N 1
ATOM 692 C CA . GLU A 1 92 ? 5.268 -15.395 -24.463 1.00 82.12 92 GLU A CA 1
ATOM 693 C C . GLU A 1 92 ? 5.024 -13.906 -24.208 1.00 82.12 92 GLU A C 1
ATOM 695 O O . GLU A 1 92 ? 5.940 -13.142 -23.891 1.00 82.12 92 GLU A O 1
ATOM 700 N N . ALA A 1 93 ? 3.776 -13.464 -24.388 1.00 85.31 93 ALA A N 1
ATOM 701 C CA . ALA A 1 93 ? 3.336 -12.114 -24.039 1.00 85.31 93 ALA A CA 1
ATOM 702 C C . ALA A 1 93 ? 3.584 -11.807 -22.543 1.00 85.31 93 ALA A C 1
ATOM 704 O O . ALA A 1 93 ? 3.650 -12.735 -21.736 1.00 85.31 93 ALA A O 1
ATOM 705 N N . PRO A 1 94 ? 3.731 -10.524 -22.148 1.00 86.50 94 PRO A N 1
ATOM 706 C CA . PRO A 1 94 ? 3.870 -10.174 -20.737 1.00 86.50 94 PRO A CA 1
ATOM 707 C C . PRO A 1 94 ? 2.680 -10.724 -19.934 1.00 86.50 94 PRO A C 1
ATOM 709 O O . PRO A 1 94 ? 1.537 -10.573 -20.379 1.00 86.50 94 PRO A O 1
ATOM 712 N N . PRO A 1 95 ? 2.900 -11.346 -18.762 1.00 88.19 95 PRO A N 1
ATOM 713 C CA . PRO A 1 95 ? 1.796 -11.804 -17.931 1.00 88.19 95 PRO A CA 1
ATOM 714 C C . PRO A 1 95 ? 1.015 -10.606 -17.380 1.00 88.19 95 PRO A C 1
ATOM 716 O O . PRO A 1 95 ? 1.557 -9.508 -17.224 1.00 88.19 95 PRO A O 1
ATOM 719 N N . LYS A 1 96 ? -0.262 -10.825 -17.042 1.00 89.94 96 LYS A N 1
ATOM 720 C CA . LYS A 1 96 ? -1.123 -9.778 -16.477 1.00 89.94 96 LYS A CA 1
ATOM 721 C C . LYS A 1 96 ? -0.497 -9.186 -15.209 1.00 89.94 96 LYS A C 1
ATOM 723 O O . LYS A 1 96 ? -0.167 -9.918 -14.275 1.00 89.94 96 LYS A O 1
ATOM 728 N N . ARG A 1 97 ? -0.390 -7.857 -15.176 1.00 92.25 97 ARG A N 1
ATOM 729 C CA . ARG A 1 97 ? 0.016 -7.061 -14.011 1.00 92.25 97 ARG A CA 1
ATOM 730 C C . ARG A 1 97 ? -1.173 -6.237 -13.542 1.00 92.25 97 ARG A C 1
ATOM 732 O O . ARG A 1 97 ? -1.886 -5.701 -14.383 1.00 92.25 97 ARG A O 1
ATOM 739 N N . TYR A 1 98 ? -1.366 -6.152 -12.233 1.00 92.31 98 TYR A N 1
ATOM 740 C CA . TYR A 1 98 ? -2.412 -5.357 -11.604 1.00 92.31 98 TYR A CA 1
ATOM 741 C C . TYR A 1 98 ? -1.823 -4.038 -11.124 1.00 92.31 98 TYR A C 1
ATOM 743 O O . TYR A 1 98 ? -0.882 -4.032 -10.328 1.00 92.31 98 TYR A O 1
ATOM 751 N N . ILE A 1 99 ? -2.377 -2.927 -11.597 1.00 93.38 99 ILE A N 1
ATOM 752 C CA . ILE A 1 99 ? -1.969 -1.583 -11.195 1.00 93.38 99 ILE A CA 1
ATOM 753 C C . ILE A 1 99 ? -3.067 -0.945 -10.353 1.00 93.38 99 ILE A C 1
ATOM 755 O O . ILE A 1 99 ? -4.167 -0.683 -10.843 1.00 93.38 99 ILE A O 1
ATOM 759 N N . ILE A 1 100 ? -2.724 -0.637 -9.109 1.00 91.88 100 ILE A N 1
ATOM 760 C CA . ILE A 1 100 ? -3.489 0.223 -8.214 1.00 91.88 100 ILE A CA 1
ATOM 761 C C . ILE A 1 100 ? -2.873 1.619 -8.323 1.00 91.88 100 ILE A C 1
ATOM 763 O O . ILE A 1 100 ? -1.685 1.790 -8.052 1.00 91.88 100 ILE A O 1
ATOM 767 N N . HIS A 1 101 ? -3.629 2.625 -8.753 1.00 91.88 101 HIS A N 1
ATOM 768 C CA . HIS A 1 101 ? -3.133 4.003 -8.756 1.00 91.88 101 HIS A CA 1
ATOM 769 C C . HIS A 1 101 ? -3.803 4.822 -7.664 1.00 91.88 101 HIS A C 1
ATOM 771 O O . HIS A 1 101 ? -5.028 4.927 -7.619 1.00 91.88 101 HIS A O 1
ATOM 777 N N . LYS A 1 102 ? -2.973 5.393 -6.795 1.00 87.81 102 LYS A N 1
ATOM 778 C CA . LYS A 1 102 ? -3.378 6.217 -5.670 1.00 87.81 102 LYS A CA 1
ATOM 779 C C . LYS A 1 102 ? -3.436 7.679 -6.081 1.00 87.81 102 LYS A C 1
ATOM 781 O O . LYS A 1 102 ? -2.423 8.251 -6.491 1.00 87.81 102 LYS A O 1
ATOM 786 N N . CYS A 1 103 ? -4.616 8.275 -5.968 1.00 86.56 103 CYS A N 1
ATOM 787 C CA . CYS A 1 103 ? -4.866 9.653 -6.368 1.00 86.56 103 CYS A CA 1
ATOM 788 C C . CYS A 1 103 ? -5.858 10.352 -5.432 1.00 86.56 103 CYS A C 1
ATOM 790 O O . CYS A 1 103 ? -6.714 9.712 -4.831 1.00 86.56 103 CYS A O 1
ATOM 792 N N . VAL A 1 104 ? -5.747 11.679 -5.368 1.00 84.00 104 VAL A N 1
ATOM 793 C CA . VAL A 1 104 ? -6.443 12.527 -4.381 1.00 84.00 104 VAL A CA 1
ATOM 794 C C . VAL A 1 104 ? -7.615 13.331 -4.959 1.00 84.00 104 VAL A C 1
ATOM 796 O O . VAL A 1 104 ? -8.352 13.975 -4.230 1.00 84.00 104 VAL A O 1
ATOM 799 N N . THR A 1 105 ? -7.817 13.309 -6.284 1.00 81.75 105 THR A N 1
ATOM 800 C CA . THR A 1 105 ? -8.901 14.065 -6.940 1.00 81.75 105 THR A CA 1
ATOM 801 C C . THR A 1 105 ? -9.592 13.233 -8.011 1.00 81.75 105 THR A C 1
ATOM 803 O O . THR A 1 105 ? -8.976 12.375 -8.651 1.00 81.75 105 THR A O 1
ATOM 806 N N . VAL A 1 106 ? -10.860 13.548 -8.292 1.00 83.06 106 VAL A N 1
ATOM 807 C CA . VAL A 1 106 ? -11.629 12.911 -9.379 1.00 83.06 106 VAL A CA 1
ATOM 808 C C . VAL A 1 106 ? -10.959 13.127 -10.741 1.00 83.06 106 VAL A C 1
ATOM 810 O O . VAL A 1 106 ? -10.920 12.221 -11.573 1.00 83.06 106 VAL A O 1
ATOM 813 N N . LYS A 1 107 ? -10.366 14.304 -10.979 1.00 84.69 107 LYS A N 1
ATOM 814 C CA . LYS A 1 107 ? -9.640 14.596 -12.225 1.00 84.69 107 LYS A CA 1
ATOM 815 C C . LYS A 1 107 ? -8.440 13.663 -12.405 1.00 84.69 107 LYS A C 1
ATOM 817 O O . LYS A 1 107 ? -8.221 13.152 -13.506 1.00 84.69 107 LYS A O 1
ATOM 822 N N . HIS A 1 108 ? -7.679 13.420 -11.338 1.00 84.19 108 HIS A N 1
ATOM 823 C CA . HIS A 1 108 ? -6.562 12.475 -11.355 1.00 84.19 108 HIS A CA 1
ATOM 824 C C . HIS A 1 108 ? -7.048 11.031 -11.519 1.00 84.19 108 HIS A C 1
ATOM 826 O O . HIS A 1 108 ? -6.474 10.293 -12.318 1.00 84.19 108 HIS A O 1
ATOM 832 N N . ALA A 1 109 ? -8.156 10.664 -10.874 1.00 83.06 109 ALA A N 1
ATOM 833 C CA . ALA A 1 109 ? -8.779 9.351 -11.015 1.00 83.06 109 ALA A CA 1
ATOM 834 C C . ALA A 1 109 ? -9.188 9.050 -12.470 1.00 83.06 109 ALA A C 1
ATOM 836 O O . ALA A 1 109 ? -8.806 8.021 -13.031 1.00 83.06 109 ALA A O 1
ATOM 837 N N . LEU A 1 110 ? -9.874 9.989 -13.133 1.00 85.12 110 LEU A N 1
ATOM 838 C CA . LEU A 1 110 ? -10.253 9.873 -14.548 1.00 85.12 110 LEU A CA 1
ATOM 839 C C . LEU A 1 110 ? -9.032 9.782 -15.477 1.00 85.12 110 LEU A C 1
ATOM 841 O O . LEU A 1 110 ? -9.072 9.091 -16.496 1.00 85.12 110 LEU A O 1
ATOM 845 N N . SER A 1 111 ? -7.942 10.475 -15.142 1.00 84.50 111 SER A N 1
ATOM 846 C CA . SER A 1 111 ? -6.676 10.374 -15.876 1.00 84.50 111 SER A CA 1
ATOM 847 C C . SER A 1 111 ? -6.054 8.980 -15.731 1.00 84.50 111 SER A C 1
ATOM 849 O O . SER A 1 111 ? -5.709 8.356 -16.735 1.00 84.50 111 SER A O 1
ATOM 851 N N . GLY A 1 112 ? -5.995 8.448 -14.505 1.00 80.56 112 GLY A N 1
ATOM 852 C CA . GLY A 1 112 ? -5.528 7.088 -14.228 1.00 80.56 112 GLY A CA 1
ATOM 853 C C . GLY A 1 112 ? -6.345 6.029 -14.970 1.00 80.56 112 GLY A C 1
ATOM 854 O O . GLY A 1 112 ? -5.774 5.150 -15.616 1.00 80.56 112 GLY A O 1
ATOM 855 N N . GLN A 1 113 ? -7.676 6.161 -14.985 1.00 85.56 113 GLN A N 1
ATOM 856 C CA . GLN A 1 113 ? -8.557 5.278 -15.757 1.00 85.56 113 GLN A CA 1
ATOM 857 C C . GLN A 1 113 ? -8.205 5.279 -17.253 1.00 85.56 113 GLN A C 1
ATOM 859 O O . GLN A 1 113 ? -8.103 4.214 -17.859 1.00 85.56 113 GLN A O 1
ATOM 864 N N . LYS A 1 114 ? -7.960 6.451 -17.857 1.00 85.88 114 LYS A N 1
ATOM 865 C CA . LYS A 1 114 ? -7.538 6.556 -19.270 1.00 85.88 114 LYS A CA 1
ATOM 866 C C . LYS A 1 114 ? -6.177 5.903 -19.540 1.00 85.88 114 LYS A C 1
ATOM 868 O O . LYS A 1 114 ? -5.930 5.471 -20.660 1.00 85.88 114 LYS A O 1
ATOM 873 N N . MET A 1 115 ? -5.309 5.813 -18.532 1.00 84.19 115 MET A N 1
ATOM 874 C CA . MET A 1 115 ? -4.027 5.090 -18.590 1.00 84.19 115 MET A CA 1
ATOM 875 C C . MET A 1 115 ? -4.191 3.571 -18.371 1.00 84.19 115 MET A C 1
ATOM 877 O O . MET A 1 115 ? -3.219 2.814 -18.434 1.00 84.19 115 MET A O 1
ATOM 881 N N . GLY A 1 116 ? -5.422 3.111 -18.134 1.00 81.94 116 GLY A N 1
ATOM 882 C CA . GLY A 1 116 ? -5.790 1.705 -18.031 1.00 81.94 116 GLY A CA 1
ATOM 883 C C . GLY A 1 116 ? -5.427 1.056 -16.699 1.00 81.94 116 GLY A C 1
ATOM 884 O O . GLY A 1 116 ? -5.150 -0.140 -16.691 1.00 81.94 116 GLY A O 1
ATOM 885 N N . VAL A 1 117 ? -5.348 1.803 -15.596 1.00 83.12 117 VAL A N 1
ATOM 886 C CA . VAL A 1 117 ? -5.154 1.206 -14.258 1.00 83.12 117 VAL A CA 1
ATOM 887 C C . VAL A 1 117 ? -6.273 0.204 -13.948 1.00 83.12 117 VAL A C 1
ATOM 889 O O . VAL A 1 117 ? -7.406 0.393 -14.387 1.00 83.12 117 VAL A O 1
ATOM 892 N N . ASP A 1 118 ? -5.961 -0.863 -13.212 1.00 84.56 118 ASP A N 1
ATOM 893 C CA . ASP A 1 118 ? -6.941 -1.899 -12.861 1.00 84.56 118 ASP A CA 1
ATOM 894 C C . ASP A 1 118 ? -7.812 -1.468 -11.675 1.00 84.56 118 ASP A C 1
ATOM 896 O O . ASP A 1 118 ? -8.985 -1.829 -11.599 1.00 84.56 118 ASP A O 1
ATOM 900 N N . VAL A 1 119 ? -7.232 -0.697 -10.749 1.00 86.12 119 VAL A N 1
ATOM 901 C CA . VAL A 1 119 ? -7.896 -0.202 -9.539 1.00 86.12 119 VAL A CA 1
ATOM 902 C C . VAL A 1 119 ? -7.467 1.238 -9.269 1.00 86.12 119 VAL A C 1
ATOM 904 O O . VAL A 1 119 ? -6.297 1.599 -9.411 1.00 86.12 119 VAL A O 1
ATOM 907 N N . LEU A 1 120 ? -8.417 2.062 -8.837 1.00 80.44 120 LEU A N 1
ATOM 908 C CA . LEU A 1 120 ? -8.153 3.386 -8.283 1.00 80.44 120 LEU A CA 1
ATOM 909 C C . LEU A 1 120 ? -8.218 3.304 -6.755 1.00 80.44 120 LEU A C 1
ATOM 911 O O . LEU A 1 120 ? -9.221 2.851 -6.210 1.00 80.44 120 LEU A O 1
ATOM 915 N N . SER A 1 121 ? -7.159 3.744 -6.074 1.00 83.06 121 SER A N 1
ATOM 916 C CA . SER A 1 121 ? -7.170 3.997 -4.629 1.00 83.06 121 SER A CA 1
ATOM 917 C C . SER A 1 121 ? -7.395 5.490 -4.420 1.00 83.06 121 SER A C 1
ATOM 919 O O . SER A 1 121 ? -6.575 6.303 -4.849 1.00 83.06 121 SER A O 1
ATOM 921 N N . ILE A 1 122 ? -8.514 5.855 -3.802 1.00 81.94 122 ILE A N 1
ATOM 922 C CA . ILE A 1 122 ? -8.870 7.256 -3.558 1.00 81.94 122 ILE A CA 1
ATOM 923 C C . ILE A 1 122 ? -8.426 7.633 -2.146 1.00 81.94 122 ILE A C 1
ATOM 925 O O . ILE A 1 122 ? -8.981 7.123 -1.174 1.00 81.94 122 ILE A O 1
ATOM 929 N N . ASP A 1 123 ? -7.428 8.510 -2.049 1.00 80.06 123 ASP A N 1
ATOM 930 C CA . ASP A 1 123 ? -6.982 9.075 -0.772 1.00 80.06 123 ASP A CA 1
ATOM 931 C C . ASP A 1 123 ? -7.796 10.345 -0.493 1.00 80.06 123 ASP A C 1
ATOM 933 O O . ASP A 1 123 ? -7.702 11.314 -1.245 1.00 80.06 123 ASP A O 1
ATOM 937 N N . GLY A 1 124 ? -8.609 10.317 0.566 1.00 80.69 124 GLY A N 1
ATOM 938 C CA . GLY A 1 124 ? -9.315 11.496 1.071 1.00 80.69 124 GLY A CA 1
ATOM 939 C C . GLY A 1 124 ? -8.432 12.374 1.962 1.00 80.69 124 GLY A C 1
ATOM 940 O O . GLY A 1 124 ? -7.326 11.985 2.351 1.00 80.69 124 GLY A O 1
ATOM 941 N N . PHE A 1 125 ? -8.940 13.549 2.327 1.00 81.44 125 PHE A N 1
ATOM 942 C CA . PHE A 1 125 ? -8.265 14.520 3.192 1.00 81.44 125 PHE A CA 1
ATOM 943 C C . PHE A 1 125 ? -7.846 13.938 4.551 1.00 81.44 125 PHE A C 1
ATOM 945 O O . PHE A 1 125 ? -6.854 14.353 5.143 1.00 81.44 125 PHE A O 1
ATOM 952 N N . GLU A 1 126 ? -8.554 12.915 5.021 1.00 78.06 126 GLU A N 1
ATOM 953 C CA . GLU A 1 126 ? -8.297 12.217 6.279 1.00 78.06 126 GLU A CA 1
ATOM 954 C C . GLU A 1 126 ? -7.030 11.335 6.245 1.00 78.06 126 GLU A C 1
ATOM 956 O O . GLU A 1 126 ? -6.617 10.788 7.276 1.00 78.06 126 GLU A O 1
ATOM 961 N N . CYS A 1 127 ? -6.420 11.147 5.067 1.00 76.69 127 CYS A N 1
ATOM 962 C CA . CYS A 1 127 ? -5.297 10.234 4.878 1.00 76.69 127 CYS A CA 1
ATOM 963 C C . CYS A 1 127 ? -4.030 10.661 5.640 1.00 76.69 127 CYS A C 1
ATOM 965 O O . CYS A 1 127 ? -3.803 11.821 5.979 1.00 76.69 127 CYS A O 1
ATOM 967 N N . ALA A 1 128 ? -3.144 9.692 5.879 1.00 75.94 128 ALA A N 1
ATOM 968 C CA . ALA A 1 128 ? -1.782 9.984 6.307 1.00 75.94 128 ALA A CA 1
ATOM 969 C C . ALA A 1 128 ? -0.898 10.288 5.088 1.00 75.94 128 ALA A C 1
ATOM 971 O O . ALA A 1 128 ? -0.964 9.586 4.077 1.00 75.94 128 ALA A O 1
ATOM 972 N N . GLY A 1 129 ? 0.020 11.247 5.209 1.00 79.44 129 GLY A N 1
ATOM 973 C CA . GLY A 1 129 ? 0.970 11.566 4.142 1.00 79.44 129 GLY A CA 1
ATOM 974 C C . GLY A 1 129 ? 0.551 12.789 3.334 1.00 79.44 129 GLY A C 1
ATOM 975 O O . GLY A 1 129 ? 0.532 13.881 3.884 1.00 79.44 129 GLY A O 1
ATOM 976 N N . HIS A 1 130 ? 0.319 12.628 2.028 1.00 79.94 130 HIS A N 1
ATOM 977 C CA . HIS A 1 130 ? 0.096 13.751 1.110 1.00 79.94 130 HIS A CA 1
ATOM 978 C C . HIS A 1 130 ? -1.346 13.736 0.563 1.00 79.94 130 HIS A C 1
ATOM 980 O O . HIS A 1 130 ? -1.598 13.003 -0.396 1.00 79.94 130 HIS A O 1
ATOM 986 N N . PRO A 1 131 ? -2.276 14.514 1.157 1.00 78.62 131 PRO A N 1
ATOM 987 C CA . PRO A 1 131 ? -3.704 14.493 0.816 1.00 78.62 131 PRO A CA 1
ATOM 988 C C . PRO A 1 131 ? -4.063 15.287 -0.452 1.00 78.62 131 PRO A C 1
ATOM 990 O O . PRO A 1 131 ? -5.224 15.322 -0.844 1.00 78.62 131 PRO A O 1
ATOM 993 N N . GLY A 1 132 ? -3.085 15.913 -1.116 1.00 77.81 132 GLY A N 1
ATOM 994 C CA . GLY A 1 132 ? -3.358 16.934 -2.129 1.00 77.81 132 GLY A CA 1
ATOM 995 C C . GLY A 1 132 ? -3.731 18.273 -1.491 1.00 77.81 132 GLY A C 1
ATOM 996 O O . GLY A 1 132 ? -3.517 18.464 -0.301 1.00 77.81 132 GLY A O 1
ATOM 997 N N . GLU A 1 133 ? -4.265 19.188 -2.301 1.00 82.88 133 GLU A N 1
ATOM 998 C CA . GLU A 1 133 ? -4.502 20.594 -1.917 1.00 82.88 133 GLU A CA 1
ATOM 999 C C . GLU A 1 133 ? -5.993 20.992 -1.982 1.00 82.88 133 GLU A C 1
ATOM 1001 O O . GLU A 1 133 ? -6.325 22.166 -1.858 1.00 82.88 133 GLU A O 1
ATOM 1006 N N . ASP A 1 134 ? -6.891 20.034 -2.247 1.00 75.56 134 ASP A N 1
ATOM 1007 C CA . ASP A 1 134 ? -8.319 20.299 -2.504 1.00 75.56 134 ASP A CA 1
ATOM 1008 C C . ASP A 1 134 ? -9.229 20.011 -1.288 1.00 75.56 134 ASP A C 1
ATOM 1010 O O . ASP A 1 134 ? -10.439 20.216 -1.371 1.00 75.56 134 ASP A O 1
ATOM 1014 N N . ASP A 1 135 ? -8.675 19.501 -0.183 1.00 81.44 135 ASP A N 1
ATOM 1015 C CA . ASP A 1 135 ? -9.377 19.196 1.076 1.00 81.44 135 ASP A CA 1
ATOM 1016 C C . ASP A 1 135 ? -10.653 18.332 0.930 1.00 81.44 135 ASP A C 1
ATOM 1018 O O . ASP A 1 135 ? -11.657 18.520 1.621 1.00 81.44 135 ASP A O 1
ATOM 1022 N N . ILE A 1 136 ? -10.627 17.348 0.022 1.00 68.88 136 ILE A N 1
ATOM 1023 C CA . ILE A 1 136 ? -11.778 16.477 -0.280 1.00 68.88 136 ILE A CA 1
ATOM 1024 C C . ILE A 1 136 ? -11.738 15.191 0.561 1.00 68.88 136 ILE A C 1
ATOM 1026 O O . ILE A 1 136 ? -10.821 14.386 0.419 1.00 68.88 136 ILE A O 1
ATOM 1030 N N . GLY A 1 137 ? -12.766 14.951 1.383 1.00 68.62 137 GLY A N 1
ATOM 1031 C CA . GLY A 1 137 ? -12.961 13.691 2.121 1.00 68.62 137 GLY A CA 1
ATOM 1032 C C . GLY A 1 137 ? -13.500 12.535 1.260 1.00 68.62 137 GLY A C 1
ATOM 1033 O O . GLY A 1 137 ? -14.144 12.753 0.230 1.00 68.62 137 GLY A O 1
ATOM 1034 N N . GLY A 1 138 ? -13.236 11.287 1.662 1.00 61.50 138 GLY A N 1
ATOM 1035 C CA . GLY A 1 138 ? -13.585 10.083 0.885 1.00 61.50 138 GLY A CA 1
ATOM 1036 C C . GLY A 1 138 ? -14.823 9.310 1.375 1.00 61.50 138 GLY A C 1
ATOM 1037 O O . GLY A 1 138 ? -15.021 9.137 2.573 1.00 61.50 138 GLY A O 1
ATOM 1038 N N . LEU A 1 139 ? -15.618 8.750 0.446 1.00 53.19 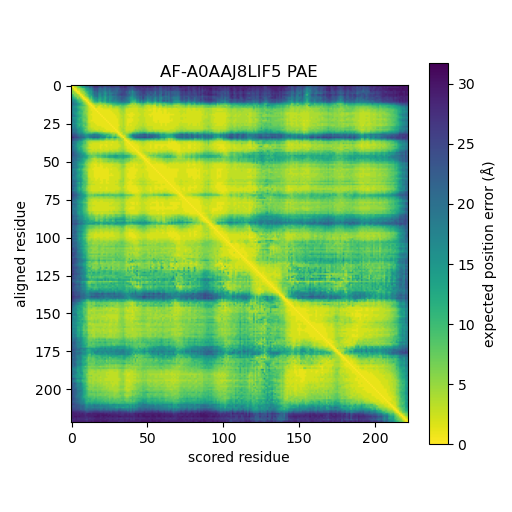139 LEU A N 1
ATOM 1039 C CA . LEU A 1 139 ? -16.606 7.688 0.726 1.00 53.19 139 LEU A CA 1
ATOM 1040 C C . LEU A 1 139 ? -16.039 6.333 0.259 1.00 53.19 139 LEU A C 1
ATOM 1042 O O . LEU A 1 139 ? -15.547 6.220 -0.864 1.00 53.19 139 LEU A O 1
ATOM 1046 N N . VAL A 1 140 ? -16.075 5.309 1.117 1.00 57.03 140 VAL A N 1
ATOM 1047 C CA . VAL A 1 140 ? -15.190 4.136 1.000 1.00 57.03 140 VAL A CA 1
ATOM 1048 C C . VAL A 1 140 ? -15.900 2.905 0.415 1.00 57.03 140 VAL A C 1
ATOM 1050 O O . VAL A 1 140 ? -16.872 2.422 0.985 1.00 57.03 140 VAL A O 1
ATOM 1053 N N . LEU A 1 141 ? -15.378 2.359 -0.696 1.00 52.00 141 LEU A N 1
ATOM 1054 C CA . LEU A 1 141 ? -15.762 1.040 -1.250 1.00 52.00 141 LEU A CA 1
ATOM 1055 C C . LEU A 1 141 ? -14.752 -0.077 -0.905 1.00 52.00 141 LEU A C 1
ATOM 1057 O O . LEU A 1 141 ? -15.098 -1.254 -0.935 1.00 52.00 141 LEU A O 1
ATOM 1061 N N . GLY A 1 142 ? -13.512 0.287 -0.562 1.00 59.50 142 GLY A N 1
ATOM 1062 C CA . GLY A 1 142 ? -12.441 -0.585 -0.072 1.00 59.50 142 GLY A CA 1
ATOM 1063 C C . GLY A 1 142 ? -11.406 0.256 0.684 1.00 59.50 142 GLY A C 1
ATOM 1064 O O . GLY A 1 142 ? -11.23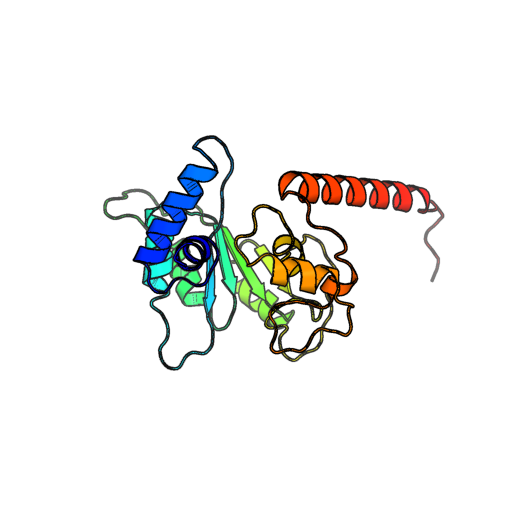2 1.428 0.358 1.00 59.50 142 GLY A O 1
ATOM 1065 N N . VAL A 1 143 ? -10.762 -0.300 1.716 1.00 70.56 143 VAL A N 1
ATOM 1066 C CA . VAL A 1 143 ? -9.961 0.484 2.677 1.00 70.56 143 VAL A CA 1
ATOM 1067 C C . VAL A 1 143 ? -8.459 0.269 2.462 1.00 70.56 143 VAL A C 1
ATOM 1069 O O . VAL A 1 143 ? -7.972 -0.852 2.593 1.00 70.56 143 VAL A O 1
ATOM 1072 N N . ASN A 1 144 ? -7.712 1.343 2.189 1.00 74.00 144 ASN A N 1
ATOM 1073 C CA . ASN A 1 144 ? -6.249 1.368 2.300 1.00 74.00 144 ASN A CA 1
ATOM 1074 C C . ASN A 1 144 ? -5.871 2.034 3.630 1.00 74.00 144 ASN A C 1
ATOM 1076 O O . ASN A 1 144 ? -6.363 3.118 3.939 1.00 74.00 144 ASN A O 1
ATOM 1080 N N . MET A 1 145 ? -5.028 1.394 4.441 1.00 78.25 145 MET A N 1
ATOM 1081 C CA . MET A 1 145 ? -4.702 1.875 5.787 1.00 78.25 145 MET A CA 1
ATOM 1082 C C . MET A 1 145 ? -3.192 1.955 5.996 1.00 78.25 145 MET A C 1
ATOM 1084 O O . MET A 1 145 ? -2.489 0.954 5.908 1.00 78.25 145 MET A O 1
ATOM 1088 N N . GLY A 1 146 ? -2.699 3.140 6.357 1.00 81.25 146 GLY A N 1
ATOM 1089 C CA . GLY A 1 146 ? -1.316 3.334 6.806 1.00 81.25 146 GLY A CA 1
ATOM 1090 C C . GLY A 1 146 ? -1.206 3.343 8.331 1.00 81.25 146 GLY A C 1
ATOM 1091 O O . GLY A 1 146 ? -0.628 2.444 8.939 1.00 81.25 146 GLY A O 1
ATOM 1092 N N . THR A 1 147 ? -1.797 4.360 8.967 1.00 80.69 147 THR A N 1
ATOM 1093 C CA . THR A 1 147 ? -1.641 4.636 10.407 1.00 80.69 147 THR A CA 1
ATOM 1094 C C . THR A 1 147 ? -2.107 3.496 11.310 1.00 80.69 147 THR A C 1
ATOM 1096 O O . THR A 1 147 ? -1.423 3.173 12.274 1.00 80.69 147 THR A O 1
ATOM 1099 N N . ARG A 1 148 ? -3.198 2.808 10.963 1.00 87.00 148 ARG A N 1
ATOM 1100 C CA . ARG A 1 148 ? -3.696 1.652 11.725 1.00 87.00 148 ARG A CA 1
ATOM 1101 C C . ARG A 1 148 ? -2.716 0.475 11.733 1.00 87.00 148 ARG A C 1
ATOM 1103 O O . ARG A 1 148 ? -2.511 -0.128 12.783 1.00 87.00 148 ARG A O 1
ATOM 1110 N N . PHE A 1 149 ? -2.080 0.178 10.596 1.00 86.25 149 PHE A N 1
ATOM 1111 C CA . PHE A 1 149 ? -1.106 -0.915 10.493 1.00 86.25 149 PHE A CA 1
ATOM 1112 C C . PHE A 1 149 ? 0.240 -0.578 11.136 1.00 86.25 149 PHE A C 1
ATOM 1114 O O . PHE A 1 149 ? 0.954 -1.493 11.541 1.00 86.25 149 PHE A O 1
ATOM 1121 N N . MET A 1 150 ? 0.574 0.708 11.310 1.00 84.62 150 MET A N 1
ATOM 1122 C CA . MET A 1 150 ? 1.729 1.108 12.122 1.00 84.62 150 MET A CA 1
ATOM 1123 C C . MET A 1 150 ? 1.611 0.596 13.569 1.00 84.62 150 MET A C 1
ATOM 1125 O O . MET A 1 150 ? 2.622 0.177 14.139 1.00 84.62 150 MET A O 1
ATOM 1129 N N . CYS A 1 151 ? 0.392 0.558 14.117 1.00 87.44 151 CYS A N 1
ATOM 1130 C CA . CYS A 1 151 ? 0.061 0.050 15.452 1.00 87.44 151 CYS A CA 1
ATOM 1131 C C . CYS A 1 151 ? -0.370 -1.422 15.419 1.00 87.44 151 CYS A C 1
ATOM 1133 O O . CYS A 1 151 ? -1.469 -1.776 15.843 1.00 87.44 151 CYS A O 1
ATOM 1135 N N . THR A 1 152 ? 0.518 -2.273 14.908 1.00 88.00 152 THR A N 1
ATOM 1136 C CA . THR A 1 152 ? 0.417 -3.739 14.991 1.00 88.00 152 THR A CA 1
ATOM 1137 C C . THR A 1 152 ? 1.690 -4.323 15.591 1.00 88.00 152 THR A C 1
ATOM 1139 O O . THR A 1 152 ? 2.745 -3.675 15.568 1.00 88.00 152 THR A O 1
ATOM 1142 N N . VAL A 1 153 ? 1.626 -5.540 16.129 1.00 89.69 153 VAL A N 1
ATOM 1143 C CA . VAL A 1 153 ? 2.794 -6.235 16.702 1.00 89.69 153 VAL A CA 1
ATOM 1144 C C . VAL A 1 153 ? 3.906 -6.397 15.658 1.00 89.69 153 VAL A C 1
ATOM 1146 O O . VAL A 1 153 ? 5.069 -6.112 15.942 1.00 89.69 153 VAL A O 1
ATOM 1149 N N . GLU A 1 154 ? 3.548 -6.761 14.431 1.00 88.75 154 GLU A N 1
ATOM 1150 C CA . GLU A 1 154 ? 4.457 -7.070 13.324 1.00 88.75 154 GLU A CA 1
ATOM 1151 C C . GLU A 1 154 ? 5.093 -5.827 12.689 1.00 88.75 154 GLU A C 1
ATOM 1153 O O . GLU A 1 154 ? 6.137 -5.931 12.038 1.00 88.75 154 GLU A O 1
ATOM 1158 N N . SER A 1 155 ? 4.484 -4.650 12.870 1.00 83.50 155 SER A N 1
ATOM 1159 C CA . SER A 1 155 ? 5.016 -3.387 12.361 1.00 83.50 155 SER A CA 1
ATOM 1160 C C . SER A 1 155 ? 6.429 -3.131 12.909 1.00 83.50 155 SER A C 1
ATOM 1162 O O . SER A 1 155 ? 6.613 -3.075 14.130 1.00 83.50 155 SER A O 1
ATOM 1164 N N . PRO A 1 156 ? 7.439 -2.923 12.042 1.00 81.12 156 PRO A N 1
ATOM 1165 C CA . PRO A 1 156 ? 8.840 -2.819 12.445 1.00 81.12 156 PRO A CA 1
ATOM 1166 C C . PRO A 1 156 ? 9.231 -1.422 12.958 1.00 81.12 156 PRO A C 1
ATOM 1168 O O . PRO A 1 156 ? 10.417 -1.099 13.020 1.00 81.12 156 PRO A O 1
ATOM 1171 N N . ILE A 1 157 ? 8.263 -0.562 13.287 1.00 82.31 157 ILE A N 1
ATOM 1172 C CA . ILE A 1 157 ? 8.540 0.762 13.854 1.00 82.31 157 ILE A CA 1
ATOM 1173 C C . ILE A 1 157 ? 8.809 0.673 15.357 1.00 82.31 157 ILE A C 1
ATOM 1175 O O . ILE A 1 157 ? 8.365 -0.250 16.040 1.00 82.31 157 ILE A O 1
ATOM 1179 N N . HIS A 1 158 ? 9.525 1.666 15.882 1.00 86.00 158 HIS A N 1
ATOM 1180 C CA . HIS A 1 158 ? 9.881 1.713 17.294 1.00 86.00 158 HIS A CA 1
ATOM 1181 C C . HIS A 1 158 ? 8.634 1.710 18.196 1.00 86.00 158 HIS A C 1
ATOM 1183 O O . HIS A 1 158 ? 7.695 2.463 17.949 1.00 86.00 158 HIS A O 1
ATOM 1189 N N . GLN A 1 159 ? 8.658 0.931 19.283 1.00 88.38 159 GLN A N 1
ATOM 1190 C CA . GLN A 1 159 ? 7.513 0.749 20.186 1.00 88.38 159 GLN A CA 1
ATOM 1191 C C . GLN A 1 159 ? 6.943 2.078 20.714 1.00 88.38 159 GLN A C 1
ATOM 1193 O O . GLN A 1 159 ? 5.746 2.311 20.608 1.00 88.38 159 GLN A O 1
ATOM 1198 N N . LYS A 1 160 ? 7.810 3.007 21.141 1.00 88.44 160 LYS A N 1
ATOM 1199 C CA . LYS A 1 160 ? 7.406 4.369 21.549 1.00 88.44 160 LYS A CA 1
ATOM 1200 C C . LYS A 1 160 ? 6.609 5.152 20.499 1.00 88.44 160 LYS A C 1
ATOM 1202 O O . LYS A 1 160 ? 5.834 6.024 20.863 1.00 88.44 160 LYS A O 1
ATOM 1207 N N . ILE A 1 161 ? 6.804 4.884 19.204 1.00 86.31 161 ILE A N 1
ATOM 1208 C CA . ILE A 1 161 ? 6.002 5.524 18.149 1.00 86.31 161 ILE A CA 1
ATOM 1209 C C . ILE A 1 161 ? 4.580 4.957 18.177 1.00 86.31 161 ILE A C 1
ATOM 1211 O O . ILE A 1 161 ? 3.628 5.720 18.072 1.00 86.31 161 ILE A O 1
ATOM 1215 N N . LYS A 1 162 ? 4.435 3.638 18.363 1.00 89.12 162 LYS A N 1
ATOM 1216 C CA . LYS A 1 162 ? 3.129 2.974 18.485 1.00 89.12 162 LYS A CA 1
ATOM 1217 C C . LYS A 1 162 ? 2.378 3.472 19.720 1.00 89.12 162 LYS A C 1
ATOM 1219 O O . LYS A 1 162 ? 1.231 3.876 19.603 1.00 89.12 162 LYS A O 1
ATOM 1224 N N . GLU A 1 163 ? 3.055 3.511 20.867 1.00 88.44 163 GLU A N 1
ATOM 1225 C CA . GLU A 1 163 ? 2.518 4.058 22.123 1.00 88.44 163 GLU A CA 1
ATOM 1226 C C . GLU A 1 163 ? 2.078 5.511 21.942 1.00 88.44 163 GLU A C 1
ATOM 1228 O O . GLU A 1 163 ? 0.950 5.858 22.272 1.00 88.44 163 GLU A O 1
ATOM 1233 N N . LYS A 1 164 ? 2.915 6.340 21.303 1.00 87.81 164 LYS A N 1
ATOM 1234 C CA . LYS A 1 164 ? 2.555 7.734 21.049 1.00 87.81 164 LYS A CA 1
ATOM 1235 C C . LYS A 1 164 ? 1.325 7.868 20.150 1.00 87.81 164 LYS A C 1
ATOM 1237 O O . LYS A 1 164 ? 0.522 8.761 20.390 1.00 87.81 164 LYS A O 1
ATOM 1242 N N . ILE A 1 165 ? 1.171 7.015 19.135 1.00 85.50 165 ILE A N 1
ATOM 1243 C CA . ILE A 1 165 ? -0.033 6.998 18.290 1.00 85.50 165 ILE A CA 1
ATOM 1244 C C . ILE A 1 165 ? -1.268 6.635 19.122 1.00 85.50 165 ILE A C 1
ATOM 1246 O O . ILE A 1 165 ? -2.274 7.319 18.998 1.00 85.50 165 ILE A O 1
ATOM 1250 N N . VAL A 1 166 ? -1.176 5.614 19.980 1.00 88.94 166 VAL A N 1
ATOM 1251 C CA . VAL A 1 166 ? -2.275 5.173 20.862 1.00 88.94 166 VAL A CA 1
ATOM 1252 C C . VAL A 1 166 ? -2.684 6.256 21.866 1.00 88.94 166 VAL A C 1
ATOM 1254 O O . VAL A 1 166 ? -3.854 6.388 22.205 1.00 88.94 166 VAL A O 1
ATOM 1257 N N . GLU A 1 167 ? -1.728 7.053 22.338 1.00 88.81 167 GLU A N 1
ATOM 1258 C CA . GLU A 1 167 ? -1.973 8.179 23.248 1.00 88.81 167 GLU A CA 1
ATOM 1259 C C . GLU A 1 167 ? -2.463 9.457 22.540 1.00 88.81 167 GLU A C 1
ATOM 1261 O O . GLU A 1 167 ? -2.762 10.444 23.212 1.00 88.81 167 GLU A O 1
ATOM 1266 N N . SER A 1 168 ? -2.485 9.489 21.203 1.00 86.75 168 SER A N 1
ATOM 1267 C CA . SER A 1 168 ? -2.818 10.692 20.429 1.00 86.75 168 SER A CA 1
ATOM 1268 C C . SER A 1 168 ? -4.313 10.807 20.142 1.00 86.75 168 SER A C 1
ATOM 1270 O O . SER A 1 168 ? -5.012 9.823 19.922 1.00 86.75 168 SER A O 1
ATOM 1272 N N . THR A 1 169 ? -4.792 12.042 20.070 1.00 87.38 169 THR A N 1
ATOM 1273 C CA . THR A 1 169 ? -6.137 12.406 19.612 1.00 87.38 169 THR A CA 1
ATOM 1274 C C . THR A 1 169 ? -6.112 12.830 18.144 1.00 87.38 169 THR A C 1
ATOM 1276 O O . THR A 1 169 ? -5.053 13.106 17.575 1.00 87.38 169 THR A O 1
ATOM 1279 N N . GLU A 1 170 ? -7.278 12.946 17.510 1.00 80.81 170 GLU A N 1
ATOM 1280 C CA . GLU A 1 170 ? -7.430 13.414 16.124 1.00 80.81 170 GLU A CA 1
ATOM 1281 C C . GLU A 1 170 ? -6.851 14.819 15.883 1.00 80.81 170 GLU A C 1
ATOM 1283 O O . GLU A 1 170 ? -6.585 15.194 14.744 1.00 80.81 170 GLU A O 1
ATOM 1288 N N . LYS A 1 171 ? -6.629 15.591 16.955 1.00 84.75 171 LYS A N 1
ATOM 1289 C CA . LYS A 1 171 ? -6.084 16.957 16.925 1.00 84.75 171 LYS A CA 1
ATOM 1290 C C . LYS A 1 171 ? -4.560 17.011 16.968 1.00 84.75 171 LYS A C 1
ATOM 1292 O O . LYS A 1 171 ? -3.989 18.072 16.732 1.00 84.75 171 LYS A O 1
ATOM 1297 N N . ASP A 1 172 ? -3.901 15.893 17.260 1.00 79.56 172 ASP A N 1
ATOM 1298 C CA . ASP A 1 172 ? -2.447 15.831 17.432 1.00 79.56 172 ASP A CA 1
ATOM 1299 C C . ASP A 1 172 ? -1.696 15.605 16.106 1.00 79.56 172 ASP A C 1
ATOM 1301 O O . ASP A 1 172 ? -0.472 15.443 16.084 1.00 79.56 172 ASP A O 1
ATOM 1305 N N . THR A 1 173 ? -2.408 15.608 14.975 1.00 75.25 173 THR A N 1
ATOM 1306 C CA . THR A 1 173 ? -1.806 15.494 13.645 1.00 75.25 173 THR A CA 1
ATOM 1307 C C . THR A 1 173 ? -1.401 16.857 13.099 1.00 75.25 173 THR A C 1
ATOM 1309 O O . THR A 1 173 ? -2.219 17.766 12.988 1.00 75.25 173 THR A O 1
ATOM 1312 N N . ILE A 1 174 ? -0.147 16.968 12.669 1.00 68.69 174 ILE A N 1
ATOM 1313 C CA . ILE A 1 174 ? 0.348 18.081 11.852 1.00 68.69 174 ILE A CA 1
ATOM 1314 C C . ILE A 1 174 ? 0.843 17.526 10.516 1.00 68.69 174 ILE A C 1
ATOM 1316 O O . ILE A 1 174 ? 1.391 16.423 10.480 1.00 68.69 174 ILE A O 1
ATOM 1320 N N . HIS A 1 175 ? 0.719 18.290 9.427 1.00 56.88 175 HIS A N 1
ATOM 1321 C CA . HIS A 1 175 ? 1.016 17.836 8.054 1.00 56.88 175 HIS A CA 1
ATOM 1322 C C . HIS A 1 175 ? 2.446 17.308 7.804 1.00 56.88 175 HIS A C 1
ATOM 1324 O O . HIS A 1 175 ? 2.723 16.745 6.750 1.00 56.88 175 HIS A O 1
ATOM 1330 N N . ILE A 1 176 ? 3.367 17.462 8.758 1.00 50.72 176 ILE A N 1
ATOM 1331 C CA . ILE A 1 176 ? 4.743 16.954 8.664 1.00 50.72 176 ILE A CA 1
ATOM 1332 C C . ILE A 1 176 ? 4.842 15.480 9.104 1.00 50.72 176 ILE A C 1
ATOM 1334 O O . ILE A 1 176 ? 5.711 14.747 8.623 1.00 50.72 176 ILE A O 1
ATOM 1338 N N . PHE A 1 177 ? 3.964 15.007 9.995 1.00 57.19 177 PHE A N 1
ATOM 1339 C CA . PHE A 1 177 ? 4.000 13.623 10.473 1.00 57.19 177 PHE A CA 1
ATOM 1340 C C . PHE A 1 177 ? 3.177 12.693 9.576 1.00 57.19 177 PHE A C 1
ATOM 1342 O O . PHE A 1 177 ? 2.053 12.992 9.190 1.00 57.19 177 PHE A O 1
ATOM 1349 N N . ARG A 1 178 ? 3.718 11.502 9.280 1.00 69.19 178 ARG A N 1
ATOM 1350 C CA . ARG A 1 178 ? 3.043 10.453 8.484 1.00 69.19 178 ARG A CA 1
ATOM 1351 C C . ARG A 1 178 ? 1.988 9.677 9.292 1.00 69.19 178 ARG A C 1
ATOM 1353 O O . ARG A 1 178 ? 1.873 8.459 9.159 1.00 69.19 178 ARG A O 1
ATOM 1360 N N . ALA A 1 179 ? 1.242 10.368 10.146 1.00 70.38 179 ALA A N 1
ATOM 1361 C CA . ALA A 1 179 ? 0.126 9.832 10.914 1.00 70.38 179 ALA A CA 1
ATOM 1362 C C . ALA A 1 179 ? -1.120 10.671 10.596 1.00 70.38 179 ALA A C 1
ATOM 1364 O O . ALA A 1 179 ? -1.086 11.888 10.750 1.00 70.38 179 ALA A O 1
ATOM 1365 N N . GLY A 1 180 ? -2.170 10.026 10.081 1.00 73.88 180 GLY A N 1
ATOM 1366 C CA . GLY A 1 180 ? -3.420 10.687 9.690 1.00 73.88 180 GLY A CA 1
ATOM 1367 C C . GLY A 1 180 ? -4.385 10.814 10.864 1.00 73.88 180 GLY A C 1
ATOM 1368 O O . GLY A 1 180 ? -4.180 10.183 11.899 1.00 73.88 180 GLY A O 1
ATOM 1369 N N . ILE A 1 181 ? -5.462 11.584 10.703 1.00 79.31 181 ILE A N 1
ATOM 1370 C CA . ILE A 1 181 ? -6.400 11.927 11.795 1.00 79.31 181 ILE A CA 1
ATOM 1371 C C . ILE A 1 181 ? -7.042 10.706 12.474 1.00 79.31 181 ILE A C 1
ATOM 1373 O O . ILE A 1 181 ? -7.478 10.781 13.620 1.00 79.31 181 ILE A O 1
ATOM 1377 N N . ALA A 1 182 ? -7.021 9.550 11.802 1.00 78.56 182 ALA A N 1
ATOM 1378 C CA . ALA A 1 182 ? -7.425 8.263 12.355 1.00 78.56 182 ALA A CA 1
ATOM 1379 C C . ALA A 1 182 ? -6.656 7.853 13.628 1.00 78.56 182 ALA A C 1
ATOM 1381 O O . ALA A 1 182 ? -7.102 6.929 14.303 1.00 78.56 182 ALA A O 1
ATOM 1382 N N . VAL A 1 183 ? -5.540 8.515 13.982 1.00 79.00 183 VAL A N 1
ATOM 1383 C CA . VAL A 1 183 ? -4.852 8.305 15.272 1.00 79.00 183 VAL A CA 1
ATOM 1384 C C . VAL A 1 183 ? -5.806 8.375 16.465 1.00 79.00 183 VAL A C 1
ATOM 1386 O O . VAL A 1 183 ? -5.723 7.508 17.323 1.00 79.00 183 VAL A O 1
ATOM 1389 N N . GLY A 1 184 ? -6.777 9.297 16.467 1.00 76.44 184 GLY A N 1
ATOM 1390 C CA . GLY A 1 184 ? -7.736 9.444 17.572 1.00 76.44 184 GLY A CA 1
ATOM 1391 C C . GLY A 1 184 ? -8.694 8.260 17.752 1.00 76.44 184 GLY A C 1
ATOM 1392 O O . GLY A 1 184 ? -9.408 8.190 18.748 1.00 76.44 184 GLY A O 1
ATOM 1393 N N . LEU A 1 185 ? -8.720 7.323 16.800 1.00 83.69 185 LEU A N 1
ATOM 1394 C CA . LEU A 1 185 ? -9.529 6.102 16.851 1.00 83.69 185 LEU A CA 1
ATOM 1395 C C . LEU A 1 185 ? -8.691 4.849 17.163 1.00 83.69 185 LEU A C 1
ATOM 1397 O O . LEU A 1 185 ? -9.245 3.756 17.267 1.00 83.69 185 LEU A O 1
ATOM 1401 N N . ILE A 1 186 ? -7.367 4.975 17.287 1.00 86.00 186 ILE A N 1
ATOM 1402 C CA . ILE A 1 186 ? -6.451 3.858 17.544 1.00 86.00 186 ILE A CA 1
ATOM 1403 C C . ILE A 1 186 ? -6.143 3.814 19.037 1.00 86.00 186 ILE A C 1
ATOM 1405 O O . ILE A 1 186 ? -5.455 4.685 19.549 1.00 86.00 186 ILE A O 1
ATOM 1409 N N . ASN A 1 187 ? -6.611 2.778 19.729 1.00 90.19 187 ASN A N 1
ATOM 1410 C CA . ASN A 1 187 ? -6.473 2.650 21.186 1.00 90.19 187 ASN A CA 1
ATOM 1411 C C . ASN A 1 187 ? -5.820 1.328 21.636 1.00 90.19 187 ASN A C 1
ATOM 1413 O O . ASN A 1 187 ? -5.805 1.007 22.822 1.00 90.19 187 ASN A O 1
ATOM 1417 N N . ASP A 1 188 ? -5.258 0.566 20.698 1.00 91.69 188 ASP A N 1
ATOM 1418 C CA . ASP A 1 188 ? -4.704 -0.769 20.917 1.00 91.69 188 ASP A CA 1
ATOM 1419 C C . ASP A 1 188 ? -3.555 -1.097 19.936 1.00 91.69 188 ASP A C 1
ATOM 1421 O O . ASP A 1 188 ? -3.292 -0.371 18.971 1.00 91.69 188 ASP A O 1
ATOM 1425 N N . ILE A 1 189 ? -2.846 -2.208 20.185 1.00 92.19 189 ILE A N 1
ATOM 1426 C CA . ILE A 1 189 ? -1.757 -2.727 19.332 1.00 92.19 189 ILE A CA 1
ATOM 1427 C C . ILE A 1 189 ? -1.940 -4.251 19.140 1.00 92.19 189 ILE A C 1
ATOM 1429 O O . ILE A 1 189 ? -1.236 -5.041 19.774 1.00 92.19 189 ILE A O 1
ATOM 1433 N N . PRO A 1 190 ? -2.902 -4.688 18.308 1.00 91.44 190 PRO A N 1
ATOM 1434 C CA . PRO A 1 190 ? -3.164 -6.102 18.031 1.00 91.44 190 PRO A CA 1
ATOM 1435 C C . PRO A 1 190 ? -2.117 -6.712 17.082 1.00 91.44 190 PRO A C 1
ATOM 1437 O O . PRO A 1 190 ? -1.276 -6.007 16.512 1.00 91.44 190 PRO A O 1
ATOM 1440 N N . THR A 1 191 ? -2.178 -8.028 16.859 1.00 90.44 191 THR A N 1
ATOM 1441 C CA . THR A 1 191 ? -1.503 -8.631 15.696 1.00 90.44 191 THR A CA 1
ATOM 1442 C C . THR A 1 191 ? -2.209 -8.215 14.400 1.00 90.44 191 THR A C 1
ATOM 1444 O O . THR A 1 191 ? -3.392 -7.861 14.411 1.00 90.44 191 THR A O 1
ATOM 1447 N N . CYS A 1 192 ? -1.524 -8.269 13.256 1.00 85.81 192 CYS A N 1
ATOM 1448 C CA . CYS A 1 192 ? -2.144 -8.028 11.950 1.00 85.81 192 CYS A CA 1
ATOM 1449 C C . CYS A 1 192 ? -3.304 -8.998 11.684 1.00 85.81 192 CYS A C 1
ATOM 1451 O O . CYS A 1 192 ? -4.298 -8.604 11.078 1.00 85.81 192 CYS A O 1
ATOM 1453 N N . ALA A 1 193 ? -3.177 -10.254 12.122 1.00 85.44 193 ALA A N 1
ATOM 1454 C CA . ALA A 1 193 ? -4.224 -11.257 11.956 1.00 85.44 193 ALA A CA 1
ATOM 1455 C C . ALA A 1 193 ? -5.487 -10.886 12.746 1.00 85.44 193 ALA A C 1
ATOM 1457 O O . ALA A 1 193 ? -6.572 -10.860 12.166 1.00 85.44 193 ALA A O 1
ATOM 1458 N N . ASP A 1 194 ? -5.332 -10.538 14.026 1.00 85.44 194 ASP A N 1
ATOM 1459 C CA . ASP A 1 194 ? -6.454 -10.155 14.890 1.00 85.44 194 ASP A CA 1
ATOM 1460 C C . ASP A 1 194 ? -7.114 -8.868 14.392 1.00 85.44 194 ASP A C 1
ATOM 1462 O O . ASP A 1 194 ? -8.336 -8.791 14.306 1.00 85.44 194 ASP A O 1
ATOM 1466 N N . LEU A 1 195 ? -6.312 -7.878 13.984 1.00 84.25 195 LEU A N 1
ATOM 1467 C CA . LEU A 1 195 ? -6.809 -6.621 13.427 1.00 84.25 195 LEU A CA 1
ATOM 1468 C C . LEU A 1 195 ? -7.701 -6.853 12.204 1.00 84.25 195 LEU A C 1
ATOM 1470 O O . LEU A 1 195 ? -8.797 -6.305 12.124 1.00 84.25 195 LEU A O 1
ATOM 1474 N N . VAL A 1 196 ? -7.234 -7.649 11.238 1.00 84.69 196 VAL A N 1
ATOM 1475 C CA . VAL A 1 196 ? -7.987 -7.910 10.001 1.00 84.69 196 VAL A CA 1
ATOM 1476 C C . VAL A 1 196 ? -9.271 -8.684 10.296 1.00 84.69 196 VAL A C 1
ATOM 1478 O O . VAL A 1 196 ? -10.314 -8.350 9.738 1.00 84.69 196 VAL A O 1
ATOM 1481 N N . GLN A 1 197 ? -9.219 -9.676 11.189 1.00 82.62 197 GLN A N 1
ATOM 1482 C CA . GLN A 1 197 ? -10.409 -10.424 11.608 1.00 82.62 197 GLN A CA 1
ATOM 1483 C C . GLN A 1 197 ? -11.432 -9.525 12.308 1.00 82.62 197 GLN A C 1
ATOM 1485 O O . GLN A 1 197 ? -12.627 -9.627 12.035 1.00 82.62 197 GLN A O 1
ATOM 1490 N N . GLN A 1 198 ? -10.969 -8.625 13.175 1.00 83.69 198 GLN A N 1
ATOM 1491 C CA . GLN A 1 198 ? -11.827 -7.685 13.885 1.00 83.69 198 GLN A CA 1
ATOM 1492 C C . GLN A 1 198 ? -12.512 -6.712 12.917 1.00 83.69 198 GLN A C 1
ATOM 1494 O O . GLN A 1 198 ? -13.718 -6.515 13.013 1.00 83.69 198 GLN A O 1
ATOM 1499 N N . ILE A 1 199 ? -11.780 -6.174 11.935 1.00 84.44 199 ILE A N 1
ATOM 1500 C CA . ILE A 1 199 ? -12.346 -5.285 10.907 1.00 84.44 199 ILE A CA 1
ATOM 1501 C C . ILE A 1 199 ? -13.454 -5.984 10.108 1.00 84.44 199 ILE A C 1
ATOM 1503 O O . ILE A 1 199 ? -14.514 -5.396 9.896 1.00 84.44 199 ILE A O 1
ATOM 1507 N N . ASP A 1 200 ? -13.223 -7.221 9.663 1.00 83.38 200 ASP A N 1
ATOM 1508 C CA . ASP A 1 200 ? -14.206 -7.986 8.880 1.00 83.38 200 ASP A CA 1
ATOM 1509 C C . ASP A 1 200 ? -15.477 -8.283 9.689 1.00 83.38 200 ASP A C 1
ATOM 1511 O O . ASP A 1 200 ? -16.606 -8.102 9.214 1.00 83.38 200 ASP A O 1
ATOM 1515 N N . LYS A 1 201 ? -15.289 -8.667 10.954 1.00 84.81 201 LYS A N 1
ATOM 1516 C CA . LYS A 1 201 ? -16.379 -8.893 11.899 1.00 84.81 201 LYS A CA 1
ATOM 1517 C C . LYS A 1 201 ? -17.191 -7.618 12.135 1.00 84.81 201 LYS A C 1
ATOM 1519 O O . LYS A 1 201 ? -18.407 -7.639 11.953 1.00 84.81 201 LYS A O 1
ATOM 1524 N N . ASP A 1 202 ? -16.538 -6.512 12.484 1.00 84.50 202 ASP A N 1
ATOM 1525 C CA . ASP A 1 202 ? -17.207 -5.245 12.796 1.00 84.50 202 ASP A CA 1
ATOM 1526 C C . ASP A 1 202 ? -17.958 -4.694 11.579 1.00 84.50 202 ASP A C 1
ATOM 1528 O O . ASP A 1 202 ? -19.103 -4.247 11.695 1.00 84.50 202 ASP A O 1
ATOM 1532 N N . ALA A 1 203 ? -17.361 -4.781 10.386 1.00 80.06 203 ALA A N 1
ATOM 1533 C CA . ALA A 1 203 ? -18.025 -4.402 9.143 1.00 80.06 203 ALA A CA 1
ATOM 1534 C C . ALA A 1 203 ? -19.287 -5.244 8.902 1.00 80.06 203 ALA A C 1
ATOM 1536 O O . ALA A 1 203 ? -20.351 -4.699 8.592 1.00 80.06 203 ALA A O 1
ATOM 1537 N N . SER A 1 204 ? -19.193 -6.561 9.095 1.00 82.06 204 SER A N 1
ATOM 1538 C CA . SER A 1 204 ? -20.327 -7.479 8.959 1.00 82.06 204 SER A CA 1
ATOM 1539 C C . SER A 1 204 ? -21.449 -7.153 9.948 1.00 82.06 204 SER A C 1
ATOM 1541 O O . SER A 1 204 ? -22.617 -7.087 9.557 1.00 82.06 204 SER A O 1
ATOM 1543 N N . GLU A 1 205 ? -21.116 -6.885 11.209 1.00 82.19 205 GLU A N 1
ATOM 1544 C CA . GLU A 1 205 ? -22.082 -6.511 12.248 1.00 82.19 205 GLU A CA 1
ATOM 1545 C C . GLU A 1 205 ? -22.772 -5.177 11.941 1.00 82.19 205 GLU A C 1
ATOM 1547 O O . GLU A 1 205 ? -23.999 -5.074 12.042 1.00 82.19 205 GLU A O 1
ATOM 1552 N N . VAL A 1 206 ? -22.019 -4.166 11.494 1.00 79.94 206 VAL A N 1
ATOM 1553 C CA . VAL A 1 206 ? -22.578 -2.870 11.084 1.00 79.94 206 VAL A CA 1
ATOM 1554 C C . VAL A 1 206 ? -23.529 -3.036 9.904 1.00 79.94 206 VAL A C 1
ATOM 1556 O O . VAL A 1 206 ? -24.638 -2.501 9.952 1.00 79.94 206 VAL A O 1
ATOM 1559 N N . ILE A 1 207 ? -23.147 -3.803 8.878 1.00 78.50 207 ILE A N 1
ATOM 1560 C CA . ILE A 1 207 ? -24.005 -4.074 7.714 1.00 78.50 207 ILE A CA 1
ATOM 1561 C C . ILE A 1 207 ? -25.302 -4.759 8.153 1.00 78.50 207 ILE A C 1
ATOM 1563 O O . ILE A 1 207 ? -26.384 -4.353 7.725 1.00 78.50 207 ILE A O 1
ATOM 1567 N N . MET A 1 208 ? -25.222 -5.776 9.015 1.00 77.88 208 MET A N 1
ATOM 1568 C CA . MET A 1 208 ? -26.407 -6.483 9.511 1.00 77.88 208 MET A CA 1
ATOM 1569 C C . MET A 1 208 ? -27.315 -5.568 10.336 1.00 77.88 208 MET A C 1
ATOM 1571 O O . MET A 1 208 ? -28.529 -5.562 10.131 1.00 77.88 208 MET A O 1
ATOM 1575 N N . ARG A 1 209 ? -26.741 -4.735 11.211 1.00 79.88 209 ARG A N 1
ATOM 1576 C CA . ARG A 1 209 ? -27.494 -3.740 11.984 1.00 79.88 209 ARG A CA 1
ATOM 1577 C C . ARG A 1 209 ? -28.188 -2.730 11.072 1.00 79.88 209 ARG A C 1
ATOM 1579 O O . ARG A 1 209 ? -29.369 -2.465 11.261 1.00 79.88 209 ARG A O 1
ATOM 1586 N N . MET A 1 210 ? -27.481 -2.193 10.076 1.00 76.56 210 MET A N 1
ATOM 1587 C CA . MET A 1 210 ? -28.042 -1.225 9.128 1.00 76.56 210 MET A CA 1
ATOM 1588 C C . MET A 1 210 ? -29.169 -1.832 8.293 1.00 76.56 210 MET A C 1
ATOM 1590 O O . MET A 1 210 ? -30.183 -1.170 8.100 1.00 76.56 210 MET A O 1
ATOM 1594 N N . LYS A 1 211 ? -29.050 -3.096 7.859 1.00 74.31 211 LYS A N 1
ATOM 1595 C CA . LYS A 1 211 ? -30.139 -3.811 7.170 1.00 74.31 211 LYS A CA 1
ATOM 1596 C C . LYS A 1 211 ? -31.416 -3.865 8.008 1.00 74.31 211 LYS A C 1
ATOM 1598 O O . LYS A 1 211 ? -32.490 -3.646 7.467 1.00 74.31 211 LYS A O 1
ATOM 1603 N N . GLY A 1 212 ? -31.300 -4.087 9.318 1.00 73.19 212 GLY A N 1
ATOM 1604 C CA . GLY A 1 212 ? -32.443 -4.067 10.239 1.00 73.19 212 GLY A CA 1
ATOM 1605 C C . GLY A 1 212 ? -33.086 -2.687 10.436 1.00 73.19 212 GLY A C 1
ATOM 1606 O O . GLY A 1 212 ? -34.172 -2.600 10.998 1.00 73.19 212 GLY A O 1
ATOM 1607 N N . MET A 1 213 ? -32.433 -1.613 9.980 1.00 72.69 213 MET A N 1
ATOM 1608 C CA . MET A 1 213 ? -32.942 -0.238 10.022 1.00 72.69 213 MET A CA 1
ATOM 1609 C C . MET A 1 213 ? -33.532 0.218 8.678 1.00 72.69 213 MET A C 1
ATOM 1611 O O . MET A 1 213 ? -34.091 1.313 8.601 1.00 72.69 213 MET A O 1
ATOM 1615 N N . VAL A 1 214 ? -33.414 -0.592 7.619 1.00 70.56 214 VAL A N 1
ATOM 1616 C CA . VAL A 1 214 ? -34.050 -0.314 6.328 1.00 70.56 214 VAL A CA 1
ATOM 1617 C C . VAL A 1 214 ? -35.535 -0.630 6.454 1.00 70.56 214 VAL A C 1
ATOM 1619 O O . VAL A 1 214 ? -35.929 -1.783 6.605 1.00 70.56 214 VAL A O 1
ATOM 1622 N N . VAL A 1 215 ? -36.366 0.406 6.392 1.00 70.94 215 VAL A N 1
ATOM 1623 C CA . VAL A 1 215 ? -37.819 0.248 6.328 1.00 70.94 215 VAL A CA 1
ATOM 1624 C C . VAL A 1 215 ? -38.198 0.006 4.868 1.00 70.94 215 VAL A C 1
ATOM 1626 O O . VAL A 1 215 ? -37.982 0.874 4.023 1.00 70.94 215 VAL A O 1
ATOM 1629 N N . GLU A 1 216 ? -38.761 -1.161 4.554 1.00 66.81 216 GLU A N 1
ATOM 1630 C CA . GLU A 1 216 ? -39.404 -1.381 3.257 1.00 66.81 216 GLU A CA 1
ATOM 1631 C C . GLU A 1 216 ? -40.731 -0.608 3.231 1.00 66.81 216 GLU A C 1
ATOM 1633 O O . GLU A 1 216 ? -41.734 -1.027 3.803 1.00 66.81 216 GLU A O 1
ATOM 1638 N N . GLY A 1 217 ? -40.719 0.570 2.607 1.00 59.03 217 GLY A N 1
ATOM 1639 C CA . GLY A 1 217 ? -41.896 1.410 2.394 1.00 59.03 217 GLY A CA 1
ATOM 1640 C C . GLY A 1 217 ? -41.869 2.033 1.001 1.00 59.03 217 GLY A C 1
ATOM 1641 O O . GLY A 1 217 ? -40.791 2.305 0.469 1.00 59.03 217 GLY A O 1
ATOM 1642 N N . GLU A 1 218 ? -43.052 2.205 0.396 1.00 62.47 218 GLU A N 1
ATOM 1643 C CA . GLU A 1 218 ? -43.242 2.738 -0.960 1.00 62.47 218 GLU A CA 1
ATOM 1644 C C . GLU A 1 218 ? -42.351 3.957 -1.235 1.00 62.47 218 GLU A C 1
ATOM 1646 O O . GLU A 1 218 ? -42.208 4.827 -0.375 1.00 62.47 218 GLU A O 1
ATOM 1651 N N . ARG A 1 219 ? -41.766 4.007 -2.448 1.00 56.38 219 ARG A N 1
ATOM 1652 C CA . ARG A 1 219 ? -40.935 5.114 -2.959 1.00 56.38 219 ARG A CA 1
ATOM 1653 C C . ARG A 1 219 ? -41.390 6.445 -2.365 1.00 56.38 219 ARG A C 1
ATOM 1655 O O . ARG A 1 219 ? -42.509 6.876 -2.646 1.00 56.38 219 ARG A O 1
ATOM 1662 N N . ALA A 1 220 ? -40.503 7.098 -1.614 1.00 59.06 220 ALA A N 1
ATOM 1663 C CA . ALA A 1 220 ? -40.711 8.469 -1.180 1.00 59.06 220 ALA A CA 1
ATOM 1664 C C . ALA A 1 220 ? -41.095 9.310 -2.408 1.00 59.06 220 ALA A C 1
ATOM 1666 O O . ALA A 1 220 ? -40.301 9.463 -3.340 1.00 59.06 220 ALA A O 1
ATOM 1667 N N . LYS A 1 221 ? -42.347 9.775 -2.445 1.00 53.38 221 LYS A N 1
ATOM 1668 C CA . LYS A 1 221 ? -42.793 10.757 -3.428 1.00 53.38 221 LYS A CA 1
ATOM 1669 C C . LYS A 1 221 ? -42.162 12.083 -3.014 1.00 53.38 221 LYS A C 1
ATOM 1671 O O . LYS A 1 221 ? -42.585 12.665 -2.018 1.00 53.38 221 LYS A O 1
ATOM 1676 N N . LEU A 1 222 ? -41.099 12.460 -3.723 1.00 46.12 222 LEU A N 1
ATOM 1677 C CA . LEU A 1 222 ? -40.586 13.830 -3.751 1.00 46.12 222 LEU A CA 1
ATOM 1678 C C . LEU A 1 222 ? -41.643 14.763 -4.347 1.00 46.12 222 LEU A C 1
ATOM 1680 O O . LEU A 1 222 ? -42.326 14.323 -5.304 1.00 46.12 222 LEU A O 1
#

pLDDT: mean 80.05, std 14.96, range [24.19, 95.62]

Sequence (222 aa):
MPIATELTRTLGIKPNPEALREAIKETRKRIGSNKGRFGVNITLLPSINPPDYAGYAKAALDEGVDIFETAGNNPKPLIEFIKSYKAAGASEAPPKRYIIHKCVTVKHALSGQKMGVDVLSIDGFECAGHPGEDDIGGLVLGVNMGTRFMCTVESPIHQKIKEKIVESTEKDTIHIFRAGIAVGLINDIPTCADLVQQIDKDASEVIMRMKGMVVEGERAKL